Protein AF-A0A176RV77-F1 (afdb_monomer_lite)

pLDDT: mean 82.82, std 16.78, range [34.0, 98.06]

Organism: NCBI:txid1003181

Foldseek 3Di:
DVVVVVVVVVVVVVVVVVVVVVVVVVVVVVVVVVVVVVVVVVVVVVVVVVVVVVVVVVVVVVVVVVCVVVVVVVVVVVVVVVVVVVVVVVVVVVVVVVVVVVVVVVVVVVVVVVVVVVVVVVVVVVVVVVVVVCVVVCPVVVVVVVVVVCVVCVVVVVVVVCVVVVVPPDPPPDPPDDDDDDDDDDDDDDDDDDPVVVVVVVVVVCVVCVVVVCVVCVVVVHHPVCPPVSVVVVVPDDDDDD

Structure (mmCIF, N/CA/C/O backbone):
data_AF-A0A176RV77-F1
#
_entry.id   AF-A0A176RV77-F1
#
loop_
_atom_site.group_PDB
_atom_site.id
_atom_site.type_symbol
_atom_site.label_atom_id
_atom_site.label_alt_id
_atom_site.label_comp_id
_atom_site.label_asym_id
_atom_site.label_entity_id
_atom_site.label_seq_id
_atom_site.pdbx_PDB_ins_code
_atom_site.Cartn_x
_atom_site.Cartn_y
_atom_site.Cartn_z
_atom_site.occupancy
_atom_site.B_iso_or_equiv
_atom_site.auth_seq_id
_atom_site.auth_comp_id
_atom_site.auth_asym_id
_atom_site.auth_atom_id
_atom_site.pdbx_PDB_model_num
ATOM 1 N N . MET A 1 1 ? -66.704 0.650 110.667 1.00 59.19 1 MET A N 1
ATOM 2 C CA . MET A 1 1 ? -65.367 0.067 110.405 1.00 59.19 1 MET A CA 1
ATOM 3 C C . MET A 1 1 ? -65.372 -0.894 109.208 1.00 59.19 1 MET A C 1
ATOM 5 O O . MET A 1 1 ? -64.458 -0.803 108.408 1.00 59.19 1 MET A O 1
ATOM 9 N N . ALA A 1 2 ? -66.426 -1.695 108.980 1.00 71.56 2 ALA A N 1
ATOM 10 C CA . ALA A 1 2 ? -66.515 -2.617 107.829 1.00 71.56 2 ALA A CA 1
ATOM 11 C C . ALA A 1 2 ? -66.564 -1.964 106.420 1.00 71.56 2 ALA A C 1
ATOM 13 O O . ALA A 1 2 ? -66.106 -2.555 105.447 1.00 71.56 2 ALA A O 1
ATOM 14 N N . GLU A 1 3 ? -67.101 -0.746 106.275 1.00 73.06 3 GLU A N 1
ATOM 15 C CA . GLU A 1 3 ? -67.162 -0.053 104.970 1.00 73.06 3 GLU A CA 1
ATOM 16 C C . GLU A 1 3 ? -65.805 0.517 104.524 1.00 73.06 3 GLU A C 1
ATOM 18 O O . GLU A 1 3 ? -65.505 0.556 103.333 1.00 73.06 3 GLU A O 1
ATOM 23 N N . GLN A 1 4 ? -64.953 0.894 105.481 1.00 72.19 4 GLN A N 1
ATOM 24 C CA . GLN A 1 4 ? -63.619 1.439 105.223 1.00 72.19 4 GLN A CA 1
ATOM 25 C C . GLN A 1 4 ? -62.658 0.346 104.730 1.00 72.19 4 GLN A C 1
ATOM 27 O O . GLN A 1 4 ? -61.907 0.571 103.786 1.00 72.19 4 GLN A O 1
ATOM 32 N N . GLU A 1 5 ? -62.747 -0.867 105.286 1.00 77.00 5 GLU A N 1
ATOM 33 C CA . GLU A 1 5 ? -61.991 -2.035 104.807 1.00 77.00 5 GLU A CA 1
ATOM 34 C C . GLU A 1 5 ? -62.402 -2.454 103.389 1.00 77.00 5 GLU A C 1
ATOM 36 O O . GLU A 1 5 ? -61.543 -2.770 102.566 1.00 77.00 5 GLU A O 1
ATOM 41 N N . ARG A 1 6 ? -63.700 -2.388 103.053 1.00 78.44 6 ARG A N 1
ATOM 42 C CA . ARG A 1 6 ? -64.186 -2.637 101.683 1.00 78.44 6 ARG A CA 1
ATOM 43 C C . ARG A 1 6 ? -63.661 -1.603 100.688 1.00 78.44 6 ARG A C 1
ATOM 45 O O . ARG A 1 6 ? -63.248 -1.981 99.595 1.00 78.44 6 ARG A O 1
ATOM 52 N N . ALA A 1 7 ? -63.647 -0.324 101.061 1.00 80.12 7 ALA A N 1
ATOM 53 C CA . ALA A 1 7 ? -63.099 0.739 100.220 1.00 80.12 7 ALA A CA 1
ATOM 54 C C . ALA A 1 7 ? -61.585 0.571 99.989 1.00 80.12 7 ALA A C 1
ATOM 56 O O . ALA A 1 7 ? -61.122 0.721 98.860 1.00 80.12 7 ALA A O 1
ATOM 57 N N . ILE A 1 8 ? -60.827 0.184 101.023 1.00 80.31 8 ILE A N 1
ATOM 58 C CA . ILE A 1 8 ? -59.387 -0.108 100.916 1.00 80.31 8 ILE A CA 1
ATOM 59 C C . ILE A 1 8 ? -59.141 -1.335 100.024 1.00 80.31 8 ILE A C 1
ATOM 61 O O . ILE A 1 8 ? -58.266 -1.298 99.162 1.00 80.31 8 ILE A O 1
ATOM 65 N N . ALA A 1 9 ? -59.938 -2.399 100.161 1.00 83.19 9 ALA A N 1
ATOM 66 C CA . ALA A 1 9 ? -59.822 -3.588 99.317 1.00 83.19 9 ALA A CA 1
ATOM 67 C C . ALA A 1 9 ? -60.124 -3.296 97.834 1.00 83.19 9 ALA A C 1
ATOM 69 O O . ALA A 1 9 ? -59.430 -3.802 96.955 1.00 83.19 9 ALA A O 1
ATOM 70 N N . ILE A 1 10 ? -61.123 -2.453 97.545 1.00 83.94 10 ILE A N 1
ATOM 71 C CA . ILE A 1 10 ? -61.446 -2.022 96.174 1.00 83.94 10 ILE A CA 1
ATOM 72 C C . ILE A 1 10 ? -60.333 -1.134 95.606 1.00 83.94 10 ILE A C 1
ATOM 74 O O . ILE A 1 10 ? -59.929 -1.335 94.463 1.00 83.94 10 ILE A O 1
ATOM 78 N N . ALA A 1 11 ? -59.797 -0.197 96.392 1.00 83.00 11 ALA A N 1
ATOM 79 C CA . ALA A 1 11 ? -58.680 0.649 95.972 1.00 83.00 11 ALA A CA 1
ATOM 80 C C . ALA A 1 11 ? -57.415 -0.175 95.677 1.00 83.00 11 ALA A C 1
ATOM 82 O O . ALA A 1 11 ? -56.769 0.050 94.658 1.00 83.00 11 ALA A O 1
ATOM 83 N N . ASN A 1 12 ? -57.106 -1.176 96.508 1.00 88.06 12 ASN A N 1
ATOM 84 C CA . ASN A 1 12 ? -55.985 -2.090 96.278 1.00 88.06 12 ASN A CA 1
ATOM 85 C C . ASN A 1 12 ? -56.189 -2.932 95.011 1.00 88.06 12 ASN A C 1
ATOM 87 O O . ASN A 1 12 ? -55.277 -3.032 94.197 1.00 88.06 12 ASN A O 1
ATOM 91 N N . LYS A 1 13 ? -57.398 -3.459 94.786 1.00 89.62 13 LYS A N 1
ATOM 92 C CA . LYS A 1 13 ? -57.715 -4.235 93.578 1.00 89.62 13 LYS A CA 1
ATOM 93 C C . LYS A 1 13 ? -57.697 -3.381 92.303 1.00 89.62 13 LYS A C 1
ATOM 95 O O . LYS A 1 13 ? -57.243 -3.836 91.261 1.00 89.62 13 LYS A O 1
ATOM 100 N N . SER A 1 14 ? -58.133 -2.123 92.391 1.00 90.75 14 SER A N 1
ATOM 101 C CA . SER A 1 14 ? -58.026 -1.140 91.303 1.00 90.75 14 SER A CA 1
ATOM 102 C C . SER A 1 14 ? -56.576 -0.726 91.031 1.00 90.75 14 SER A C 1
ATOM 104 O O . SER A 1 14 ? -56.240 -0.397 89.890 1.00 90.75 14 SER A O 1
ATOM 106 N N . LYS A 1 15 ? -55.725 -0.717 92.063 1.00 90.00 15 LYS A N 1
ATOM 107 C CA . LYS A 1 15 ? -54.290 -0.462 91.937 1.00 90.00 15 LYS A CA 1
ATOM 108 C C . LYS A 1 15 ? -53.592 -1.628 91.236 1.00 90.00 15 LYS A C 1
ATOM 110 O O . LYS A 1 15 ? -52.909 -1.375 90.254 1.00 90.00 15 LYS A O 1
ATOM 115 N N . GLU A 1 16 ? -53.860 -2.871 91.640 1.00 90.69 16 GLU A N 1
ATOM 116 C CA . GLU A 1 16 ? -53.376 -4.073 90.939 1.00 90.69 16 GLU A CA 1
ATOM 117 C C . GLU A 1 16 ? -53.843 -4.114 89.477 1.00 90.69 16 GLU A C 1
ATOM 119 O O . GLU A 1 16 ? -53.054 -4.412 88.587 1.00 90.69 16 GLU A O 1
ATOM 124 N N . GLU A 1 17 ? -55.104 -3.767 89.193 1.00 90.62 17 GLU A N 1
ATOM 125 C CA . GLU A 1 17 ? -55.607 -3.722 87.813 1.00 90.62 17 GLU A CA 1
ATOM 126 C C . GLU A 1 17 ? -54.894 -2.647 86.974 1.00 90.62 17 GLU A C 1
ATOM 128 O O . GLU A 1 17 ? -54.623 -2.856 85.792 1.00 90.62 17 GLU A O 1
ATOM 133 N N . SER A 1 18 ? -54.570 -1.499 87.573 1.00 89.75 18 SER A N 1
ATOM 134 C CA . SER A 1 18 ? -53.843 -0.422 86.888 1.00 89.75 18 SER A CA 1
ATOM 135 C C . SER A 1 18 ? -52.366 -0.762 86.693 1.00 89.75 18 SER A C 1
ATOM 137 O O . SER A 1 18 ? -51.819 -0.458 85.637 1.00 89.75 18 SER A O 1
ATOM 139 N N . GLU A 1 19 ? -51.736 -1.420 87.671 1.00 91.69 19 GLU A N 1
ATOM 140 C CA . GLU A 1 19 ? -50.362 -1.927 87.580 1.00 91.69 19 GLU A CA 1
ATOM 141 C C . GLU A 1 19 ? -50.254 -3.013 86.497 1.00 91.69 19 GLU A C 1
ATOM 143 O O . GLU A 1 19 ? -49.400 -2.908 85.620 1.00 91.69 19 GLU A O 1
ATOM 148 N N . ALA A 1 20 ? -51.188 -3.970 86.455 1.00 91.50 20 ALA A N 1
ATOM 149 C CA . ALA A 1 20 ? -51.244 -4.993 85.409 1.00 91.50 20 ALA A CA 1
ATOM 150 C C . ALA A 1 20 ? -51.512 -4.401 84.011 1.00 91.50 20 ALA A C 1
ATOM 152 O O . ALA A 1 20 ? -50.934 -4.853 83.021 1.00 91.50 20 ALA A O 1
ATOM 153 N N . LYS A 1 21 ? -52.368 -3.371 83.905 1.00 91.69 21 LYS A N 1
ATOM 154 C CA . LYS A 1 21 ? -52.581 -2.643 82.640 1.00 91.69 21 LYS A CA 1
ATOM 155 C C . LYS A 1 21 ? -51.331 -1.882 82.206 1.00 91.69 21 LYS A C 1
ATOM 157 O O . LYS A 1 21 ? -50.966 -1.974 81.039 1.00 91.69 21 LYS A O 1
ATOM 162 N N . ALA A 1 22 ? -50.654 -1.196 83.127 1.00 92.38 22 ALA A N 1
ATOM 163 C CA . ALA A 1 22 ? -49.412 -0.486 82.838 1.00 92.38 22 ALA A CA 1
ATOM 164 C C . ALA A 1 22 ? -48.304 -1.443 82.371 1.00 92.38 22 ALA A C 1
ATOM 166 O O . ALA A 1 22 ? -47.608 -1.143 81.404 1.00 92.38 22 ALA A O 1
ATOM 167 N N . GLU A 1 23 ? -48.180 -2.617 82.995 1.00 92.88 23 GLU A N 1
ATOM 168 C CA . GLU A 1 23 ? -47.227 -3.652 82.581 1.00 92.88 23 GLU A CA 1
ATOM 169 C C . GLU A 1 23 ? -47.578 -4.231 81.197 1.00 92.88 23 GLU A C 1
ATOM 171 O O . GLU A 1 23 ? -46.706 -4.362 80.338 1.00 92.88 23 GLU A O 1
ATOM 176 N N . ALA A 1 24 ? -48.862 -4.479 80.917 1.00 92.62 24 ALA A N 1
ATOM 177 C CA . ALA A 1 24 ? -49.319 -4.926 79.599 1.00 92.62 24 ALA A CA 1
ATOM 178 C C . ALA A 1 24 ? -49.149 -3.863 78.493 1.00 92.62 24 ALA A C 1
ATOM 180 O O . ALA A 1 24 ? -48.954 -4.215 77.326 1.00 92.62 24 ALA A O 1
ATOM 181 N N . ASP A 1 25 ? -49.254 -2.575 78.827 1.00 93.12 25 ASP A N 1
ATOM 182 C CA . ASP A 1 25 ? -49.006 -1.464 77.903 1.00 93.12 25 ASP A CA 1
ATOM 183 C C . ASP A 1 25 ? -47.503 -1.266 77.657 1.00 93.12 25 ASP A C 1
ATOM 185 O O . ASP A 1 25 ? -47.108 -1.042 76.513 1.00 93.12 25 ASP A O 1
ATOM 189 N N . LEU A 1 26 ? -46.655 -1.434 78.681 1.00 94.19 26 LEU A N 1
ATOM 190 C CA . LEU A 1 26 ? -45.195 -1.445 78.535 1.00 94.19 26 LEU A CA 1
ATOM 191 C C . LEU A 1 26 ? -44.732 -2.601 77.642 1.00 94.19 26 LEU A C 1
ATOM 193 O O . LEU A 1 26 ? -43.981 -2.370 76.696 1.00 94.19 26 LEU A O 1
ATOM 197 N N . ALA A 1 27 ? -45.246 -3.813 77.866 1.00 93.44 27 ALA A N 1
ATOM 198 C CA . ALA A 1 27 ? -44.938 -4.970 77.026 1.00 93.44 27 ALA A CA 1
ATOM 199 C C . ALA A 1 27 ? -45.390 -4.765 75.568 1.00 93.44 27 ALA A C 1
ATOM 201 O O . ALA A 1 27 ? -44.673 -5.124 74.633 1.00 93.44 27 ALA A O 1
ATOM 202 N N . ARG A 1 28 ? -46.556 -4.137 75.346 1.00 92.62 28 ARG A N 1
ATOM 203 C CA . ARG A 1 28 ? -47.016 -3.769 73.995 1.00 92.62 28 ARG A CA 1
ATOM 204 C C . ARG A 1 28 ? -46.149 -2.682 73.361 1.00 92.62 28 ARG A C 1
ATOM 206 O O . ARG A 1 28 ? -45.834 -2.788 72.180 1.00 92.62 28 ARG A O 1
ATOM 213 N N . ALA A 1 29 ? -45.731 -1.670 74.119 1.00 94.56 29 ALA A N 1
ATOM 214 C CA . ALA A 1 29 ? -44.840 -0.622 73.628 1.00 94.56 29 ALA A CA 1
ATOM 215 C C . ALA A 1 29 ? -43.460 -1.179 73.236 1.00 94.56 29 ALA A C 1
ATOM 217 O O . ALA A 1 29 ? -42.919 -0.804 72.194 1.00 94.56 29 ALA A O 1
ATOM 218 N N . GLU A 1 30 ? -42.907 -2.104 74.025 1.00 94.69 30 GLU A N 1
ATOM 219 C CA . GLU A 1 30 ? -41.660 -2.800 73.690 1.00 94.69 30 GLU A CA 1
ATOM 220 C C . GLU A 1 30 ? -41.810 -3.700 72.460 1.00 94.69 30 GLU A C 1
ATOM 222 O O . GLU A 1 30 ? -40.929 -3.690 71.600 1.00 94.69 30 GLU A O 1
ATOM 227 N N . ALA A 1 31 ? -42.933 -4.414 72.325 1.00 94.06 31 ALA A N 1
ATOM 228 C CA . ALA A 1 31 ? -43.214 -5.235 71.148 1.00 94.06 31 ALA A CA 1
ATOM 229 C C . ALA A 1 31 ? -43.290 -4.393 69.862 1.00 94.06 31 ALA A C 1
ATOM 231 O O . ALA A 1 31 ? -42.636 -4.730 68.876 1.00 94.06 31 ALA A O 1
ATOM 232 N N . VAL A 1 32 ? -44.004 -3.261 69.891 1.00 95.00 32 VAL A N 1
ATOM 233 C CA . VAL A 1 32 ? -44.085 -2.332 68.749 1.00 95.00 32 VAL A CA 1
ATOM 234 C C . VAL A 1 32 ? -42.711 -1.739 68.434 1.00 95.00 32 VAL A C 1
ATOM 236 O O . VAL A 1 32 ? -42.309 -1.692 67.275 1.00 95.00 32 VAL A O 1
ATOM 239 N N . LYS A 1 33 ? -41.935 -1.346 69.452 1.00 95.25 33 LYS A N 1
ATOM 240 C CA . LYS A 1 33 ? -40.565 -0.851 69.251 1.00 95.25 33 LYS A CA 1
ATOM 241 C C . LYS A 1 33 ? -39.677 -1.909 68.591 1.00 95.25 33 LYS A C 1
ATOM 243 O O . LYS A 1 33 ? -38.905 -1.577 67.694 1.00 95.25 33 LYS A O 1
ATOM 248 N N . ALA A 1 34 ? -39.779 -3.169 69.010 1.00 94.75 34 ALA A N 1
ATOM 249 C CA . ALA A 1 34 ? -39.041 -4.267 68.399 1.00 94.75 34 ALA A CA 1
ATOM 250 C C . ALA A 1 34 ? -39.470 -4.496 66.937 1.00 94.75 34 ALA A C 1
ATOM 252 O O . ALA A 1 34 ? -38.603 -4.606 66.070 1.00 94.75 34 ALA A O 1
ATOM 253 N N . GLU A 1 35 ? -40.770 -4.485 66.629 1.00 94.12 35 GLU A N 1
ATOM 254 C CA . GLU A 1 35 ? -41.264 -4.590 65.246 1.00 94.12 35 GLU A CA 1
ATOM 255 C C . GLU A 1 35 ? -40.762 -3.453 64.352 1.00 94.12 35 GLU A C 1
ATOM 257 O O . GLU A 1 35 ? -40.243 -3.721 63.267 1.00 94.12 35 GLU A O 1
ATOM 262 N N . GLU A 1 36 ? -40.826 -2.205 64.817 1.00 95.19 36 GLU A N 1
ATOM 263 C CA . GLU A 1 36 ? -40.320 -1.050 64.066 1.00 95.19 36 GLU A CA 1
ATOM 264 C C . GLU A 1 36 ? -38.816 -1.161 63.803 1.00 95.19 36 GLU A C 1
ATOM 266 O O . GLU A 1 36 ? -38.350 -0.859 62.701 1.00 95.19 36 GLU A O 1
ATOM 271 N N . THR A 1 37 ? -38.034 -1.672 64.763 1.00 95.50 37 THR A N 1
ATOM 272 C CA . THR A 1 37 ? -36.606 -1.930 64.511 1.00 95.50 37 THR A CA 1
ATOM 273 C C . THR A 1 37 ? -36.403 -3.005 63.447 1.00 95.50 37 THR A C 1
ATOM 275 O O . THR A 1 37 ? -35.582 -2.811 62.554 1.00 95.50 37 THR A O 1
ATOM 278 N N . VAL A 1 38 ? -37.166 -4.104 63.472 1.00 95.88 38 VAL A N 1
ATOM 279 C CA . VAL A 1 38 ? -37.085 -5.162 62.451 1.00 95.88 38 VAL A CA 1
ATOM 280 C C . VAL A 1 38 ? -37.479 -4.627 61.074 1.00 95.88 38 VAL A C 1
ATOM 282 O O . VAL A 1 38 ? -36.814 -4.947 60.087 1.00 95.88 38 VAL A O 1
ATOM 285 N N . ASN A 1 39 ? -38.518 -3.794 60.997 1.00 95.25 39 ASN A N 1
ATOM 286 C CA . ASN A 1 39 ? -38.933 -3.146 59.755 1.00 95.25 39 ASN A CA 1
ATOM 287 C C . ASN A 1 39 ? -37.858 -2.184 59.247 1.00 95.25 39 ASN A C 1
ATOM 289 O O . ASN A 1 39 ? -37.468 -2.287 58.088 1.00 95.25 39 ASN A O 1
ATOM 293 N N . THR A 1 40 ? -37.280 -1.363 60.125 1.00 96.88 40 THR A N 1
ATOM 294 C CA . THR A 1 40 ? -36.168 -0.464 59.783 1.00 96.88 40 THR A CA 1
ATOM 295 C C . THR A 1 40 ? -34.972 -1.252 59.244 1.00 96.88 40 THR A C 1
ATOM 297 O O . THR A 1 40 ? -34.439 -0.925 58.188 1.00 96.88 40 THR A O 1
ATOM 300 N N . TYR A 1 41 ? -34.565 -2.339 59.910 1.00 97.25 41 TYR A N 1
ATOM 301 C CA . TYR A 1 41 ? -33.480 -3.195 59.417 1.00 97.25 41 TYR A CA 1
ATOM 302 C C . TYR A 1 41 ? -33.817 -3.835 58.067 1.00 97.25 41 TYR A C 1
ATOM 304 O O . TYR A 1 41 ? -32.937 -3.957 57.213 1.00 97.25 41 TYR A O 1
ATOM 312 N N . ARG A 1 42 ? -35.077 -4.230 57.849 1.00 96.56 42 ARG A N 1
ATOM 313 C CA . ARG A 1 42 ? -35.532 -4.790 56.572 1.00 96.56 42 ARG A CA 1
ATOM 314 C C . ARG A 1 42 ? -35.470 -3.752 55.451 1.00 96.56 42 ARG A C 1
ATOM 316 O O . ARG A 1 42 ? -34.966 -4.080 54.379 1.00 96.56 42 ARG A O 1
ATOM 323 N N . GLU A 1 43 ? -35.941 -2.533 55.689 1.00 96.81 43 GLU A N 1
ATOM 324 C CA . GLU A 1 43 ? -35.914 -1.439 54.711 1.00 96.81 43 GLU A CA 1
ATOM 325 C C . GLU A 1 43 ? -34.485 -0.997 54.393 1.00 96.81 43 GLU A C 1
ATOM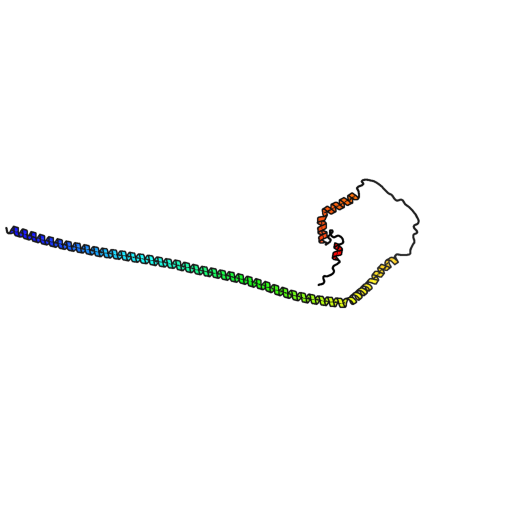 327 O O . GLU A 1 43 ? -34.131 -0.886 53.220 1.00 96.81 43 GLU A O 1
ATOM 332 N N . VAL A 1 44 ? -33.630 -0.845 55.410 1.00 97.44 44 VAL A N 1
ATOM 333 C CA . VAL A 1 44 ? -32.205 -0.531 55.219 1.00 97.44 44 VAL A CA 1
ATOM 334 C C . VAL A 1 44 ? -31.521 -1.627 54.399 1.00 97.44 44 VAL A C 1
ATOM 336 O O . VAL A 1 44 ? -30.856 -1.326 53.413 1.00 97.44 44 VAL A O 1
ATOM 339 N N . ALA A 1 45 ? -31.750 -2.906 54.718 1.00 96.44 45 ALA A N 1
ATOM 340 C CA . ALA A 1 45 ? -31.172 -4.015 53.959 1.00 96.44 45 ALA A CA 1
ATOM 341 C C . ALA A 1 45 ? -31.687 -4.085 52.508 1.00 96.44 45 ALA A C 1
ATOM 343 O O . ALA A 1 45 ? -30.943 -4.479 51.605 1.00 96.44 45 ALA A O 1
ATOM 344 N N . GLN A 1 46 ? -32.950 -3.720 52.263 1.00 96.88 46 GLN A N 1
ATOM 345 C CA . GLN A 1 46 ? -33.498 -3.617 50.909 1.00 96.88 46 GLN A CA 1
ATOM 346 C C . GLN A 1 46 ? -32.877 -2.450 50.137 1.00 96.88 46 GLN A C 1
ATOM 348 O O . GLN A 1 46 ? -32.475 -2.646 48.991 1.00 96.88 46 GLN A O 1
ATOM 353 N N . ALA A 1 47 ? -32.742 -1.278 50.758 1.00 97.19 47 ALA A N 1
ATOM 354 C CA . ALA A 1 47 ? -32.110 -0.109 50.154 1.00 97.19 47 ALA A CA 1
ATOM 355 C C . ALA A 1 47 ? -30.631 -0.368 49.828 1.00 97.19 47 ALA A C 1
ATOM 357 O O . ALA A 1 47 ? -30.187 -0.080 48.716 1.00 97.19 47 ALA A O 1
ATOM 358 N N . ASP A 1 48 ? -29.885 -0.986 50.746 1.00 96.88 48 ASP A N 1
ATOM 359 C CA . ASP A 1 48 ? -28.484 -1.354 50.529 1.00 96.88 48 ASP A CA 1
ATOM 360 C C . ASP A 1 48 ? -28.338 -2.373 49.399 1.00 96.88 48 ASP A C 1
ATOM 362 O O . ASP A 1 48 ? -27.472 -2.223 48.534 1.00 96.88 48 ASP A O 1
ATOM 366 N N . ARG A 1 49 ? -29.216 -3.384 49.350 1.00 97.62 49 ARG A N 1
ATOM 367 C CA . ARG A 1 49 ? -29.237 -4.342 48.240 1.00 97.62 49 ARG A CA 1
ATOM 368 C C . ARG A 1 49 ? -29.549 -3.641 46.921 1.00 97.62 49 ARG A C 1
ATOM 370 O O . ARG A 1 49 ? -28.868 -3.903 45.936 1.00 97.62 49 ARG A O 1
ATOM 377 N N . GLN A 1 50 ? -30.550 -2.764 46.890 1.00 97.38 50 GLN A N 1
ATOM 378 C CA . GLN A 1 50 ? -30.927 -2.047 45.675 1.00 97.38 50 GLN A CA 1
ATOM 379 C C . GLN A 1 50 ? -29.779 -1.164 45.178 1.00 97.38 50 GLN A C 1
ATOM 381 O O . GLN A 1 50 ? -29.442 -1.212 43.998 1.00 97.38 50 GLN A O 1
ATOM 386 N N . LYS A 1 51 ? -29.111 -0.444 46.085 1.00 98.06 51 LYS A N 1
ATOM 387 C CA . LYS A 1 51 ? -27.916 0.349 45.782 1.00 98.06 51 LYS A CA 1
ATOM 388 C C . LYS A 1 51 ? -26.783 -0.511 45.222 1.00 98.06 51 LYS A C 1
ATOM 390 O O . LYS A 1 51 ? -26.115 -0.105 44.276 1.00 98.06 51 LYS A O 1
ATOM 395 N N . GLN A 1 52 ? -26.546 -1.691 45.796 1.00 97.44 52 GLN A N 1
ATOM 396 C CA . GLN A 1 52 ? -25.542 -2.623 45.279 1.00 97.44 52 GLN A CA 1
ATOM 397 C C . GLN A 1 52 ? -25.909 -3.129 43.883 1.00 97.44 52 GLN A C 1
ATOM 399 O O . GLN A 1 52 ? -25.041 -3.168 43.016 1.00 97.44 52 GLN A O 1
ATOM 404 N N . ILE A 1 53 ? -27.176 -3.484 43.651 1.00 97.31 53 ILE A N 1
ATOM 405 C CA . ILE A 1 53 ? -27.660 -3.925 42.337 1.00 97.31 53 ILE A CA 1
ATOM 406 C C . ILE A 1 53 ? -27.468 -2.813 41.302 1.00 97.31 53 ILE A C 1
ATOM 408 O O . ILE A 1 53 ? -26.879 -3.067 40.257 1.00 97.31 53 ILE A O 1
ATOM 412 N N . GLU A 1 54 ? -27.881 -1.584 41.609 1.00 97.56 54 GLU A N 1
ATOM 413 C CA . GLU A 1 54 ? -27.736 -0.433 40.712 1.00 97.56 54 GLU A CA 1
ATOM 414 C C . GLU A 1 54 ? -26.263 -0.137 40.397 1.00 97.56 54 GLU A C 1
ATOM 416 O O . GLU A 1 54 ? -25.902 0.074 39.241 1.00 97.56 54 GLU A O 1
ATOM 421 N N . LEU A 1 55 ? -25.380 -0.201 41.400 1.00 97.88 55 LEU A N 1
ATOM 422 C CA . LEU A 1 55 ? -23.943 -0.021 41.197 1.00 97.88 55 LEU A CA 1
ATOM 423 C C . LEU A 1 55 ? -23.353 -1.123 40.307 1.00 97.88 55 LEU A C 1
ATOM 425 O O . LEU A 1 55 ? -22.537 -0.832 39.432 1.00 97.88 55 LEU A O 1
ATOM 429 N N . ILE A 1 56 ? -23.772 -2.376 40.499 1.00 97.56 56 ILE A N 1
ATOM 430 C CA . ILE A 1 56 ? -23.344 -3.505 39.663 1.00 97.56 56 ILE A CA 1
ATOM 431 C C . ILE A 1 56 ? -23.853 -3.334 38.227 1.00 97.56 56 ILE A C 1
ATOM 433 O O . ILE A 1 56 ? -23.098 -3.578 37.287 1.00 97.56 56 ILE A O 1
ATOM 437 N N . GLU A 1 57 ? -25.100 -2.907 38.032 1.00 97.44 57 GLU A N 1
ATOM 438 C CA . GLU A 1 57 ? -25.662 -2.655 36.702 1.00 97.44 57 GLU A CA 1
ATOM 439 C C . GLU A 1 57 ? -24.952 -1.504 35.990 1.00 97.44 57 GLU A C 1
ATOM 441 O O . GLU A 1 57 ? -24.568 -1.661 34.829 1.00 97.44 57 GLU A O 1
ATOM 446 N N . ALA A 1 58 ? -24.696 -0.397 36.689 1.00 97.62 58 ALA A N 1
ATOM 447 C CA . ALA A 1 58 ? -23.933 0.728 36.159 1.00 97.62 58 ALA A CA 1
ATOM 448 C C . ALA A 1 58 ? -22.511 0.304 35.757 1.00 97.62 58 ALA A C 1
ATOM 450 O O . ALA A 1 58 ? -22.062 0.621 34.654 1.00 97.62 58 ALA A O 1
ATOM 451 N N . HIS A 1 59 ? -21.825 -0.476 36.600 1.00 97.19 59 HIS A N 1
ATOM 452 C CA . HIS A 1 59 ? -20.506 -1.022 36.272 1.00 97.19 59 HIS A CA 1
ATOM 453 C C . HIS A 1 59 ? -20.548 -1.960 35.068 1.00 97.19 59 HIS A C 1
ATOM 455 O O . HIS A 1 59 ? -19.729 -1.830 34.162 1.00 97.19 59 HIS A O 1
ATOM 461 N N . LYS A 1 60 ? -21.518 -2.875 35.025 1.00 97.75 60 LYS A N 1
ATOM 462 C CA . LYS A 1 60 ? -21.692 -3.820 33.917 1.00 97.75 60 LYS A CA 1
ATOM 463 C C . LYS A 1 60 ? -21.972 -3.102 32.600 1.00 97.75 60 LYS A C 1
ATOM 465 O O . LYS A 1 60 ? -21.490 -3.536 31.555 1.00 97.75 60 LYS A O 1
ATOM 470 N N . GLN A 1 61 ? -22.760 -2.030 32.635 1.00 97.06 61 GLN A N 1
ATOM 471 C CA . GLN A 1 61 ? -23.041 -1.226 31.454 1.00 97.06 61 GLN A CA 1
ATOM 472 C C . GLN A 1 61 ? -21.794 -0.459 31.002 1.00 97.06 61 GLN A C 1
ATOM 474 O O . GLN A 1 61 ? -21.417 -0.563 29.839 1.00 97.06 61 GLN A O 1
ATOM 479 N N . ALA A 1 62 ? -21.094 0.205 31.925 1.00 97.00 62 ALA A N 1
ATOM 480 C CA . ALA A 1 62 ? -19.848 0.905 31.621 1.00 97.00 62 ALA A CA 1
ATOM 481 C C . ALA A 1 62 ? -18.772 -0.034 31.051 1.00 97.00 62 ALA A C 1
ATOM 483 O O . ALA A 1 62 ? -18.069 0.331 30.113 1.00 97.00 62 ALA A O 1
ATOM 484 N N . GLU A 1 63 ? -18.660 -1.256 31.577 1.00 96.62 63 GLU A N 1
ATOM 485 C CA . GLU A 1 63 ? -17.724 -2.264 31.076 1.00 96.62 63 GLU A CA 1
ATOM 486 C C . GLU A 1 63 ? -18.095 -2.726 29.663 1.00 96.62 63 GLU A C 1
ATOM 488 O O . GLU A 1 63 ? -17.226 -2.810 28.798 1.00 96.62 63 GLU A O 1
ATOM 493 N N . ARG A 1 64 ? -19.384 -2.959 29.385 1.00 96.75 64 ARG A N 1
ATOM 494 C CA . ARG A 1 64 ? -19.857 -3.281 28.028 1.00 96.75 64 ARG A CA 1
ATOM 495 C C . ARG A 1 64 ? -19.562 -2.165 27.038 1.00 96.75 64 ARG A C 1
ATOM 497 O O . ARG A 1 64 ? -19.084 -2.452 25.944 1.00 96.75 64 ARG A O 1
ATOM 504 N N . ASP A 1 65 ? -19.820 -0.922 27.423 1.00 97.12 65 ASP A N 1
ATOM 505 C CA . ASP A 1 65 ? -19.581 0.236 26.565 1.00 97.12 65 ASP A CA 1
ATOM 506 C C . ASP A 1 65 ? -18.076 0.427 26.326 1.00 97.12 65 ASP A C 1
ATOM 508 O O . ASP A 1 65 ? -17.646 0.628 25.190 1.00 97.12 65 ASP A O 1
ATOM 512 N N . ALA A 1 66 ? -17.250 0.259 27.365 1.00 97.00 66 ALA A N 1
ATOM 513 C CA . ALA A 1 66 ? -15.796 0.290 27.248 1.00 97.00 66 ALA A CA 1
ATOM 514 C C . ALA A 1 66 ? -15.268 -0.816 26.322 1.00 97.00 66 ALA A C 1
ATOM 516 O O . ALA A 1 66 ? -14.451 -0.532 25.448 1.00 97.00 66 ALA A O 1
ATOM 517 N N . ILE A 1 67 ? -15.757 -2.053 26.464 1.00 96.75 67 ILE A N 1
ATOM 518 C CA . ILE A 1 67 ? -15.413 -3.168 25.569 1.00 96.75 67 ILE A CA 1
ATOM 519 C C . ILE A 1 67 ? -15.863 -2.859 24.137 1.00 96.75 67 ILE A C 1
ATOM 521 O O . ILE A 1 67 ? -15.114 -3.098 23.193 1.00 96.75 67 ILE A O 1
ATOM 525 N N . GLY A 1 68 ? -17.057 -2.296 23.948 1.00 97.06 68 GLY A N 1
ATOM 526 C CA . GLY A 1 68 ? -17.546 -1.884 22.632 1.00 97.06 68 GLY A CA 1
ATOM 527 C C . GLY A 1 68 ? -16.621 -0.865 21.966 1.00 97.06 68 GLY A C 1
ATOM 528 O O . GLY A 1 68 ? -16.256 -1.025 20.804 1.00 97.06 68 GLY A O 1
ATOM 529 N N . ILE A 1 69 ? -16.171 0.143 22.715 1.00 97.06 69 ILE A N 1
ATOM 530 C CA . ILE A 1 69 ? -15.252 1.170 22.209 1.00 97.06 69 ILE A CA 1
ATOM 531 C C . ILE A 1 69 ? -13.873 0.577 21.900 1.00 97.06 69 ILE A C 1
ATOM 533 O O . ILE A 1 69 ? -13.320 0.863 20.839 1.00 97.06 69 ILE A O 1
ATOM 537 N N . THR A 1 70 ? -13.307 -0.250 22.785 1.00 96.94 70 THR A N 1
ATOM 538 C CA . THR A 1 70 ? -11.972 -0.833 22.567 1.00 96.94 70 THR A CA 1
ATOM 539 C C . THR A 1 70 ? -11.968 -1.822 21.410 1.00 96.94 70 THR A C 1
ATOM 541 O O . THR A 1 70 ? -11.074 -1.759 20.570 1.00 96.94 70 THR A O 1
ATOM 544 N N . THR A 1 71 ? -12.988 -2.676 21.306 1.00 98.00 71 THR A N 1
ATOM 545 C CA . THR A 1 71 ? -13.126 -3.624 20.190 1.00 98.00 71 THR A CA 1
ATOM 546 C C . THR A 1 71 ? -13.372 -2.908 18.867 1.00 98.00 71 THR A C 1
ATOM 548 O O . THR A 1 71 ? -12.751 -3.266 17.869 1.00 98.00 71 THR A O 1
ATOM 551 N N . ALA A 1 72 ? -14.199 -1.858 18.844 1.00 97.00 72 ALA A N 1
ATOM 552 C CA . ALA A 1 72 ? -14.389 -1.037 17.650 1.00 97.00 72 ALA A CA 1
ATOM 553 C C . ALA A 1 72 ? -13.098 -0.305 17.248 1.00 97.00 72 ALA A C 1
ATOM 555 O O . ALA A 1 72 ? -12.747 -0.276 16.070 1.00 97.00 72 ALA A O 1
ATOM 556 N N . ALA A 1 73 ? -12.360 0.255 18.211 1.00 97.44 73 ALA A N 1
ATOM 557 C CA . ALA A 1 73 ? -11.079 0.908 17.954 1.00 97.44 73 ALA A CA 1
ATOM 558 C C . ALA A 1 73 ? -10.029 -0.079 17.422 1.00 97.44 73 ALA A C 1
ATOM 560 O O . ALA A 1 73 ? -9.313 0.240 16.475 1.00 97.44 73 ALA A O 1
ATOM 561 N N . GLU A 1 74 ? -9.957 -1.285 17.986 1.00 96.56 74 GLU A N 1
ATOM 562 C CA . GLU A 1 74 ? -9.055 -2.338 17.520 1.00 96.56 74 GLU A CA 1
ATOM 563 C C . GLU A 1 74 ? -9.439 -2.843 16.124 1.00 96.56 74 GLU A C 1
ATOM 565 O O . GLU A 1 74 ? -8.565 -2.992 15.270 1.00 96.56 74 GLU A O 1
ATOM 570 N N . ALA A 1 75 ? -10.732 -3.042 15.856 1.00 97.69 75 ALA A N 1
ATOM 571 C CA . ALA A 1 75 ? -11.226 -3.413 14.533 1.00 97.69 75 ALA A CA 1
ATOM 572 C C . ALA A 1 75 ? -10.893 -2.339 13.486 1.00 97.69 75 ALA A C 1
ATOM 574 O O . ALA A 1 75 ? -10.364 -2.664 12.425 1.00 97.69 75 ALA A O 1
ATOM 575 N N . ASN A 1 76 ? -11.117 -1.060 13.806 1.00 96.56 76 ASN A N 1
ATOM 576 C CA . ASN A 1 76 ? -10.770 0.060 12.928 1.00 96.56 76 ASN A CA 1
ATOM 577 C C . ASN A 1 76 ? -9.258 0.168 12.700 1.00 96.56 76 ASN A C 1
ATOM 579 O O . ASN A 1 76 ? -8.825 0.444 11.581 1.00 96.56 76 ASN A O 1
ATOM 583 N N . LYS A 1 77 ? -8.450 -0.066 13.742 1.00 97.88 77 LYS A N 1
ATOM 584 C CA . LYS A 1 77 ? -6.990 -0.085 13.632 1.00 97.88 77 LYS A CA 1
ATOM 585 C C . LYS A 1 77 ? -6.529 -1.192 12.686 1.00 97.88 77 LYS A C 1
ATOM 587 O O . LYS A 1 77 ? -5.779 -0.893 11.765 1.00 97.88 77 LYS A O 1
ATOM 592 N N . ARG A 1 78 ? -7.012 -2.426 12.871 1.00 97.44 78 ARG A N 1
ATOM 593 C CA . ARG A 1 78 ? -6.676 -3.559 11.992 1.00 97.44 78 ARG A CA 1
ATOM 594 C C . ARG A 1 78 ? -7.105 -3.295 10.550 1.00 97.44 78 ARG A C 1
ATOM 596 O O . ARG A 1 78 ? -6.290 -3.434 9.653 1.00 97.44 78 ARG A O 1
ATOM 603 N N . ALA A 1 79 ? -8.330 -2.810 10.334 1.00 97.44 79 ALA A N 1
ATOM 604 C CA . ALA A 1 79 ? -8.803 -2.453 8.996 1.00 97.44 79 ALA A CA 1
ATOM 605 C C . ALA A 1 79 ? -7.918 -1.379 8.331 1.00 97.44 79 ALA A C 1
ATOM 607 O O . ALA A 1 79 ? -7.567 -1.500 7.163 1.00 97.44 79 ALA A O 1
ATOM 608 N N . SER A 1 80 ? -7.503 -0.357 9.086 1.00 97.44 80 SER A N 1
ATOM 609 C CA . SER A 1 80 ? -6.608 0.695 8.581 1.00 97.44 80 SER A CA 1
ATOM 610 C C . SER A 1 80 ? -5.196 0.174 8.284 1.00 97.44 80 SER A C 1
ATOM 612 O O . SER A 1 80 ? -4.563 0.621 7.329 1.00 97.44 80 SER A O 1
ATOM 614 N N . GLU A 1 81 ? -4.683 -0.751 9.100 1.00 97.25 81 GLU A N 1
ATOM 615 C CA . GLU A 1 81 ? -3.394 -1.419 8.880 1.00 97.25 81 GLU A CA 1
ATOM 616 C C . GLU A 1 81 ? -3.432 -2.280 7.612 1.00 97.25 81 GLU A C 1
ATOM 618 O O . GLU A 1 81 ? -2.549 -2.131 6.765 1.00 97.25 81 GLU A O 1
ATOM 623 N N . ASP A 1 82 ? -4.488 -3.076 7.429 1.00 97.88 82 ASP A N 1
ATOM 624 C CA . ASP A 1 82 ? -4.704 -3.900 6.236 1.00 97.88 82 ASP A CA 1
ATOM 625 C C . ASP A 1 82 ? -4.815 -3.033 4.969 1.00 97.88 82 ASP A C 1
ATOM 627 O O . ASP A 1 82 ? -4.202 -3.329 3.941 1.00 97.88 82 ASP A O 1
ATOM 631 N N . GLU A 1 83 ? -5.547 -1.915 5.028 1.00 96.50 83 GLU A N 1
ATOM 632 C CA . GLU A 1 83 ? -5.636 -0.959 3.917 1.00 96.50 83 GLU A CA 1
ATOM 633 C C . GLU A 1 83 ? -4.283 -0.306 3.602 1.00 96.50 83 GLU A C 1
ATOM 635 O O . GLU A 1 83 ? -3.906 -0.157 2.432 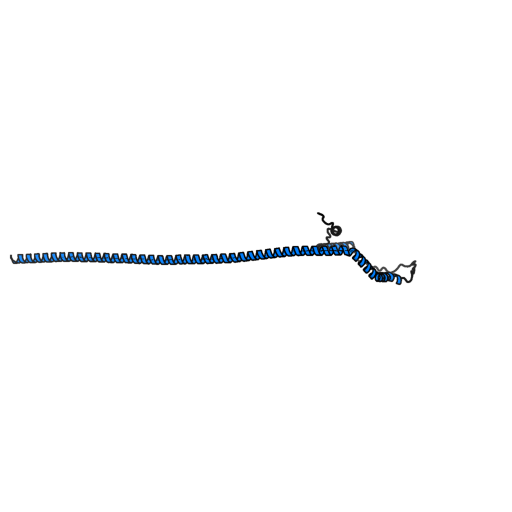1.00 96.50 83 GLU A O 1
ATOM 640 N N . ALA A 1 84 ? -3.525 0.078 4.632 1.00 96.94 84 ALA A N 1
ATOM 641 C CA . ALA A 1 84 ? -2.196 0.651 4.464 1.00 96.94 84 ALA A CA 1
ATOM 642 C C . ALA A 1 84 ? -1.221 -0.363 3.850 1.00 96.94 84 ALA A C 1
ATOM 644 O O . ALA A 1 84 ? -0.443 -0.005 2.960 1.00 96.94 84 ALA A O 1
ATOM 645 N N . GLU A 1 85 ? -1.272 -1.623 4.281 1.00 96.88 85 GLU A N 1
ATOM 646 C CA . GLU A 1 85 ? -0.465 -2.705 3.723 1.00 96.88 85 GLU A CA 1
ATOM 647 C C . GLU A 1 85 ? -0.857 -3.008 2.275 1.00 96.88 85 GLU A C 1
ATOM 649 O O . GLU A 1 85 ? 0.015 -3.046 1.405 1.00 96.88 85 GLU A O 1
ATOM 654 N N . ALA A 1 86 ? -2.153 -3.103 1.971 1.00 97.19 86 ALA A N 1
ATOM 655 C CA . ALA A 1 86 ? -2.643 -3.291 0.608 1.00 97.19 86 ALA A CA 1
ATOM 656 C C . ALA A 1 86 ? -2.175 -2.164 -0.329 1.00 97.19 86 ALA A C 1
ATOM 658 O O . ALA A 1 86 ? -1.770 -2.411 -1.471 1.00 97.19 86 ALA A O 1
ATOM 659 N N . ASN A 1 87 ? -2.179 -0.919 0.152 1.00 97.25 87 ASN A N 1
ATOM 660 C CA . ASN A 1 87 ? -1.681 0.225 -0.606 1.00 97.25 87 ASN A CA 1
ATOM 661 C C . ASN A 1 87 ? -0.160 0.183 -0.798 1.00 97.25 87 ASN A C 1
ATOM 663 O O . ASN A 1 87 ? 0.312 0.457 -1.904 1.00 97.25 87 ASN A O 1
ATOM 667 N N . ARG A 1 88 ? 0.609 -0.211 0.226 1.00 97.38 88 ARG A N 1
ATOM 668 C CA . ARG A 1 88 ? 2.063 -0.415 0.102 1.00 97.38 88 ARG A CA 1
ATOM 669 C C . ARG A 1 88 ? 2.389 -1.512 -0.900 1.00 97.38 88 ARG A C 1
ATOM 671 O O . ARG A 1 88 ? 3.228 -1.288 -1.767 1.00 97.38 88 ARG A O 1
ATOM 678 N N . LEU A 1 89 ? 1.700 -2.650 -0.831 1.00 97.62 89 LEU A N 1
ATOM 679 C CA . LEU A 1 89 ? 1.899 -3.764 -1.754 1.00 97.62 89 LEU A CA 1
ATOM 680 C C . LEU A 1 89 ? 1.565 -3.356 -3.192 1.00 97.62 89 LEU A C 1
ATOM 682 O O . LEU A 1 89 ? 2.324 -3.662 -4.108 1.00 97.62 89 LEU A O 1
ATOM 686 N N . ARG A 1 90 ? 0.472 -2.611 -3.400 1.00 96.94 90 ARG A N 1
ATOM 687 C CA . ARG A 1 90 ? 0.117 -2.081 -4.724 1.00 96.94 90 ARG A CA 1
ATOM 688 C C . ARG A 1 90 ? 1.182 -1.117 -5.249 1.00 96.94 90 ARG A C 1
ATOM 690 O O . ARG A 1 90 ? 1.581 -1.240 -6.404 1.00 96.94 90 ARG A O 1
ATOM 697 N N . ALA A 1 91 ? 1.657 -0.190 -4.419 1.00 96.75 91 ALA A N 1
ATOM 698 C CA . ALA A 1 91 ? 2.708 0.753 -4.798 1.00 96.75 91 ALA A CA 1
ATOM 699 C C . ALA A 1 91 ? 4.033 0.035 -5.106 1.00 96.75 91 ALA A C 1
ATOM 701 O O . ALA A 1 91 ? 4.698 0.358 -6.089 1.00 96.75 91 ALA A O 1
ATOM 702 N N . GLN A 1 92 ? 4.390 -0.975 -4.311 1.00 97.19 92 GLN A N 1
ATOM 703 C CA . GLN A 1 92 ? 5.568 -1.804 -4.542 1.00 97.19 92 GLN A CA 1
ATOM 704 C C . GLN A 1 92 ? 5.443 -2.605 -5.840 1.00 97.19 92 GLN A C 1
ATOM 706 O O . GLN A 1 92 ? 6.347 -2.555 -6.666 1.00 97.19 92 GLN A O 1
ATOM 711 N N . GLY A 1 93 ? 4.298 -3.249 -6.080 1.00 97.50 93 GLY A N 1
ATOM 712 C CA . GLY A 1 93 ? 4.027 -3.962 -7.328 1.00 97.50 93 GLY A CA 1
ATOM 713 C C . GLY A 1 93 ? 4.104 -3.052 -8.559 1.00 97.50 93 GLY A C 1
ATOM 714 O O . GLY A 1 93 ? 4.657 -3.449 -9.581 1.00 97.50 93 GLY A O 1
ATOM 715 N N . GLN A 1 94 ? 3.623 -1.808 -8.460 1.00 96.75 94 GLN A N 1
ATOM 716 C CA . GLN A 1 94 ? 3.775 -0.807 -9.523 1.00 96.75 94 GLN A CA 1
ATOM 717 C C . GLN A 1 94 ? 5.238 -0.396 -9.732 1.00 96.75 94 GLN A C 1
ATOM 719 O O . GLN A 1 94 ? 5.694 -0.317 -10.872 1.00 96.75 94 GLN A O 1
ATOM 724 N N . ALA A 1 95 ? 5.986 -0.155 -8.654 1.00 96.62 95 ALA A N 1
ATOM 725 C CA . ALA A 1 95 ? 7.400 0.195 -8.737 1.00 96.62 95 ALA A CA 1
ATOM 726 C C . ALA A 1 95 ? 8.226 -0.936 -9.365 1.00 96.62 95 ALA A C 1
ATOM 728 O O . ALA A 1 95 ? 9.081 -0.682 -10.215 1.00 96.62 95 ALA A O 1
ATOM 729 N N . ASP A 1 96 ? 7.948 -2.179 -8.983 1.00 96.69 96 ASP A N 1
ATOM 730 C CA . ASP A 1 96 ? 8.628 -3.350 -9.522 1.00 96.69 96 ASP A CA 1
ATOM 731 C C . ASP A 1 96 ? 8.242 -3.590 -10.987 1.00 96.69 96 ASP A C 1
ATOM 733 O O . ASP A 1 96 ? 9.123 -3.844 -11.805 1.00 96.69 96 ASP A O 1
ATOM 737 N N . ALA A 1 97 ? 6.976 -3.384 -11.368 1.00 96.81 97 ALA A N 1
ATOM 738 C CA . ALA A 1 97 ? 6.558 -3.424 -12.771 1.00 96.81 97 ALA A CA 1
ATOM 739 C C . ALA A 1 97 ? 7.310 -2.394 -13.635 1.00 96.81 97 ALA A C 1
ATOM 741 O O . ALA A 1 97 ? 7.786 -2.733 -14.718 1.00 96.81 97 ALA A O 1
ATOM 742 N N . ILE A 1 98 ? 7.475 -1.157 -13.148 1.00 96.81 98 ILE A N 1
ATOM 743 C CA . ILE A 1 98 ? 8.237 -0.112 -13.854 1.00 96.81 98 ILE A CA 1
ATOM 744 C C . ILE A 1 98 ? 9.716 -0.494 -13.965 1.00 96.81 98 ILE A C 1
ATOM 746 O O . ILE A 1 98 ? 10.308 -0.328 -15.030 1.00 96.81 98 ILE A O 1
ATOM 750 N N . LYS A 1 99 ? 10.323 -1.025 -12.895 1.00 97.31 99 LYS A N 1
ATOM 751 C CA . LYS A 1 99 ? 11.722 -1.481 -12.929 1.00 97.31 99 LYS A CA 1
ATOM 752 C C . LYS A 1 99 ? 11.920 -2.604 -13.939 1.00 97.31 99 LYS A C 1
ATOM 754 O O . LYS A 1 99 ? 12.855 -2.524 -14.727 1.00 97.31 99 LYS A O 1
ATOM 759 N N . ILE A 1 100 ? 11.043 -3.607 -13.936 1.00 97.75 100 ILE A N 1
ATOM 760 C CA . ILE A 1 100 ? 11.111 -4.737 -14.869 1.00 97.75 100 ILE A CA 1
ATOM 761 C C . ILE A 1 100 ? 10.955 -4.239 -16.307 1.00 97.75 100 ILE A C 1
ATOM 763 O O . ILE A 1 100 ? 11.736 -4.636 -17.169 1.00 97.75 100 ILE A O 1
ATOM 767 N N . ALA A 1 101 ? 10.002 -3.339 -16.569 1.00 97.06 101 ALA A N 1
ATOM 768 C CA . ALA A 1 101 ? 9.820 -2.749 -17.893 1.00 97.06 101 ALA A CA 1
ATOM 769 C C . ALA A 1 101 ? 11.069 -1.973 -18.345 1.00 97.06 101 ALA A C 1
ATOM 771 O O . ALA A 1 101 ? 11.598 -2.233 -19.421 1.00 97.06 101 ALA A O 1
ATOM 772 N N . ALA A 1 102 ? 11.608 -1.098 -17.490 1.00 97.06 102 ALA A N 1
ATOM 773 C CA . ALA A 1 102 ? 12.804 -0.317 -17.799 1.00 97.06 102 ALA A CA 1
ATOM 774 C C . ALA A 1 102 ? 14.049 -1.196 -18.016 1.00 97.06 102 ALA A C 1
ATOM 776 O O . ALA A 1 102 ? 14.845 -0.932 -18.918 1.00 97.06 102 ALA A O 1
ATOM 777 N N . GLN A 1 103 ? 14.219 -2.249 -17.212 1.00 97.12 103 GLN A N 1
ATOM 778 C CA . GLN A 1 103 ? 15.289 -3.234 -17.390 1.00 97.12 103 GLN A CA 1
ATOM 779 C C . GLN A 1 103 ? 15.126 -3.992 -18.710 1.00 97.12 103 GLN A C 1
ATOM 781 O O . GLN A 1 103 ? 16.088 -4.095 -19.467 1.00 97.12 103 GLN A O 1
ATOM 786 N N . SER A 1 104 ? 13.906 -4.431 -19.026 1.00 97.56 104 SER A N 1
ATOM 787 C CA . SER A 1 104 ? 13.595 -5.136 -20.275 1.00 97.56 104 SER A CA 1
ATOM 788 C C . SER A 1 104 ? 13.876 -4.264 -21.502 1.00 97.56 104 SER A C 1
ATOM 790 O O . SER A 1 104 ? 14.485 -4.729 -22.465 1.00 97.56 104 SER A O 1
ATOM 792 N N . ASP A 1 105 ? 13.498 -2.985 -21.467 1.00 95.94 105 ASP A N 1
ATOM 793 C CA . ASP A 1 105 ? 13.760 -2.037 -22.556 1.00 95.94 105 ASP A CA 1
ATOM 794 C C . ASP A 1 105 ? 15.259 -1.750 -22.723 1.00 95.94 105 ASP A C 1
ATOM 796 O O . ASP A 1 105 ? 15.770 -1.668 -23.849 1.00 95.94 105 ASP A O 1
ATOM 800 N N . ALA A 1 106 ? 15.987 -1.632 -21.609 1.00 97.44 106 ALA A N 1
ATOM 801 C CA . ALA A 1 106 ? 17.433 -1.451 -21.621 1.00 97.44 106 ALA A CA 1
ATOM 802 C C . ALA A 1 106 ? 18.147 -2.676 -22.214 1.00 97.44 106 ALA A C 1
ATOM 804 O O . ALA A 1 106 ? 19.018 -2.525 -23.074 1.00 97.44 106 ALA A O 1
ATOM 805 N N . GLU A 1 107 ? 17.761 -3.884 -21.803 1.00 96.50 107 GLU A N 1
ATOM 806 C CA . GLU A 1 107 ? 18.288 -5.139 -22.346 1.00 96.50 107 GLU A CA 1
ATOM 807 C C . GLU A 1 107 ? 17.956 -5.290 -23.833 1.00 96.50 107 GLU A C 1
ATOM 809 O O . GLU A 1 107 ? 18.851 -5.550 -24.639 1.00 96.50 107 GLU A O 1
ATOM 814 N N . ALA A 1 108 ? 16.712 -5.021 -24.235 1.00 97.19 108 ALA A N 1
ATOM 815 C CA . ALA A 1 108 ? 16.306 -5.055 -25.637 1.00 97.19 108 ALA A CA 1
ATOM 816 C C . ALA A 1 108 ? 17.117 -4.071 -26.495 1.00 97.19 108 ALA A C 1
ATOM 818 O O . ALA A 1 108 ? 17.488 -4.382 -27.629 1.00 97.19 108 ALA A O 1
ATOM 819 N N . THR A 1 109 ? 17.417 -2.884 -25.966 1.00 96.62 109 THR A N 1
ATOM 820 C CA . THR A 1 109 ? 18.235 -1.886 -26.666 1.00 96.62 109 THR A CA 1
ATOM 821 C C . THR A 1 109 ? 19.686 -2.338 -26.797 1.00 96.62 109 THR A C 1
ATOM 823 O O . THR A 1 109 ? 20.255 -2.198 -27.879 1.00 96.62 109 THR A O 1
ATOM 826 N N . LYS A 1 110 ? 20.268 -2.939 -25.750 1.00 97.88 110 LYS A N 1
ATOM 827 C CA . LYS A 1 110 ? 21.623 -3.514 -25.808 1.00 97.88 110 LYS A CA 1
ATOM 828 C C . LYS A 1 110 ? 21.723 -4.614 -26.857 1.00 97.88 110 LYS A C 1
ATOM 830 O O . LYS A 1 110 ? 22.569 -4.524 -27.739 1.00 97.88 110 LYS A O 1
ATOM 835 N N . VAL A 1 111 ? 20.799 -5.574 -26.841 1.00 97.75 111 VAL A N 1
ATOM 836 C CA . VAL A 1 111 ? 20.779 -6.675 -27.817 1.00 97.75 111 VAL A CA 1
ATOM 837 C C . VAL A 1 111 ? 20.628 -6.144 -29.246 1.00 97.75 111 VAL A C 1
ATOM 839 O O . VAL A 1 111 ? 21.301 -6.614 -30.161 1.00 97.75 111 VAL A O 1
ATOM 842 N N . ARG A 1 112 ? 19.786 -5.124 -29.467 1.00 96.56 112 ARG A N 1
ATOM 843 C CA . ARG A 1 112 ? 19.669 -4.474 -30.785 1.00 96.56 112 ARG A CA 1
ATOM 844 C C . ARG A 1 112 ? 20.951 -3.750 -31.196 1.00 96.56 112 ARG A C 1
ATOM 846 O O . ARG A 1 112 ? 21.311 -3.803 -32.370 1.00 96.56 112 ARG A O 1
ATOM 853 N N . ALA A 1 113 ? 21.618 -3.065 -30.270 1.00 97.50 113 ALA A N 1
ATOM 854 C CA . ALA A 1 113 ? 22.878 -2.381 -30.541 1.00 97.50 113 ALA A CA 1
ATOM 855 C C . ALA A 1 113 ? 23.979 -3.381 -30.923 1.00 97.50 113 ALA A C 1
ATOM 857 O O . ALA A 1 113 ? 24.618 -3.200 -31.957 1.00 97.50 113 ALA A O 1
ATOM 858 N N . GLU A 1 114 ? 24.117 -4.472 -30.168 1.00 97.06 114 GLU A N 1
ATOM 859 C CA . GLU A 1 114 ? 25.051 -5.568 -30.453 1.00 97.06 114 GLU A CA 1
ATOM 860 C C . GLU A 1 114 ? 24.757 -6.218 -31.813 1.00 97.06 114 GLU A C 1
ATOM 862 O O . GLU A 1 114 ? 25.656 -6.399 -32.636 1.00 97.06 114 GLU A O 1
ATOM 867 N N . ALA A 1 115 ? 23.484 -6.500 -32.108 1.00 97.00 115 ALA A N 1
ATOM 868 C CA . ALA A 1 115 ? 23.085 -7.048 -33.402 1.00 97.00 115 ALA A CA 1
ATOM 869 C C . ALA A 1 115 ? 23.440 -6.103 -34.564 1.00 97.00 115 ALA A C 1
ATOM 871 O O . ALA A 1 115 ? 23.925 -6.549 -35.606 1.00 97.00 115 ALA A O 1
ATOM 872 N N . ASN A 1 116 ? 23.224 -4.797 -34.398 1.00 96.62 116 ASN A N 1
ATOM 873 C CA . ASN A 1 116 ? 23.587 -3.804 -35.407 1.00 96.62 116 ASN A CA 1
ATOM 874 C C . ASN A 1 116 ? 25.104 -3.676 -35.568 1.00 96.62 116 ASN A C 1
ATOM 876 O O . ASN A 1 116 ? 25.576 -3.587 -36.696 1.00 96.62 116 ASN A O 1
ATOM 880 N N . GLU A 1 117 ? 25.869 -3.716 -34.478 1.00 96.81 117 GLU A N 1
ATOM 881 C CA . GLU A 1 117 ? 27.332 -3.700 -34.524 1.00 96.81 117 GLU A CA 1
ATOM 882 C C . GLU A 1 117 ? 27.867 -4.870 -35.356 1.00 96.81 117 GLU A C 1
ATOM 884 O O . GLU A 1 117 ? 28.682 -4.668 -36.258 1.00 96.81 117 GLU A O 1
ATOM 889 N N . VAL A 1 118 ? 27.363 -6.084 -35.115 1.00 97.75 118 VAL A N 1
ATOM 890 C CA . VAL A 1 118 ? 27.743 -7.269 -35.897 1.00 97.75 118 VAL A CA 1
ATOM 891 C C . VAL A 1 118 ? 27.357 -7.097 -37.366 1.00 97.75 118 VAL A C 1
ATOM 893 O O . VAL A 1 118 ? 28.180 -7.345 -38.246 1.00 97.75 118 VAL A O 1
ATOM 896 N N . ARG A 1 119 ? 26.139 -6.623 -37.656 1.00 97.19 119 ARG A N 1
ATOM 897 C CA . ARG A 1 119 ? 25.695 -6.380 -39.039 1.00 97.19 119 ARG A CA 1
ATOM 898 C C . ARG A 1 119 ? 26.581 -5.368 -39.762 1.00 97.19 119 ARG A C 1
ATOM 900 O O . ARG A 1 119 ? 26.979 -5.632 -40.892 1.00 97.19 119 ARG A O 1
ATOM 907 N N . TYR A 1 120 ? 26.919 -4.251 -39.121 1.00 96.69 120 TYR A N 1
ATOM 908 C CA . TYR A 1 120 ? 27.783 -3.233 -39.718 1.00 96.69 120 TYR A CA 1
ATOM 909 C C . TYR A 1 120 ? 29.214 -3.723 -39.906 1.00 96.69 120 TYR A C 1
ATOM 911 O O . TYR A 1 120 ? 29.820 -3.396 -40.923 1.00 96.69 120 TYR A O 1
ATOM 919 N N . LYS A 1 121 ? 29.746 -4.540 -38.986 1.00 97.31 121 LYS A N 1
ATOM 920 C CA . LYS A 1 121 ? 31.055 -5.186 -39.167 1.00 97.31 121 LYS A CA 1
ATOM 921 C C . LYS A 1 121 ? 31.060 -6.075 -40.408 1.00 97.31 121 LYS A C 1
ATOM 923 O O . LYS A 1 121 ? 31.913 -5.896 -41.271 1.00 97.31 121 LYS A O 1
ATOM 928 N N . VAL A 1 122 ? 30.067 -6.956 -40.540 1.00 97.38 122 VAL A N 1
ATOM 929 C CA . VAL A 1 122 ? 29.942 -7.847 -41.704 1.00 97.38 122 VAL A CA 1
ATOM 930 C C . VAL A 1 122 ? 29.757 -7.049 -42.999 1.00 97.38 122 VAL A C 1
ATOM 932 O O . VAL A 1 122 ? 30.390 -7.350 -44.009 1.00 97.38 122 VAL A O 1
ATOM 935 N N . GLU A 1 123 ? 28.929 -6.003 -42.989 1.00 95.75 123 GLU A N 1
ATOM 936 C CA . GLU A 1 123 ? 28.710 -5.160 -44.168 1.00 95.75 123 GLU A CA 1
ATOM 937 C C . GLU A 1 123 ? 29.969 -4.371 -44.563 1.00 95.75 123 GLU A C 1
ATOM 939 O O . GLU A 1 123 ? 30.292 -4.277 -45.749 1.00 95.75 123 GLU A O 1
ATOM 944 N N . ALA A 1 124 ? 30.702 -3.825 -43.589 1.00 96.00 124 ALA A N 1
ATOM 945 C CA . ALA A 1 124 ? 31.953 -3.112 -43.822 1.00 96.00 124 ALA A CA 1
ATOM 946 C C . ALA A 1 124 ? 33.036 -4.045 -44.379 1.00 96.00 124 ALA A C 1
ATOM 948 O O . ALA A 1 124 ? 33.719 -3.681 -45.337 1.00 96.00 124 ALA A O 1
ATOM 949 N N . GLU A 1 125 ? 33.162 -5.258 -43.836 1.00 95.94 125 GLU A N 1
ATOM 950 C CA . GLU A 1 125 ? 34.067 -6.283 -44.360 1.00 95.94 125 GLU A CA 1
ATOM 951 C C . GLU A 1 125 ? 33.687 -6.698 -45.783 1.00 95.94 125 GLU A C 1
ATOM 953 O O . GLU A 1 125 ? 34.561 -6.761 -46.650 1.00 95.94 125 GLU A O 1
ATOM 958 N N . GLY A 1 126 ? 32.395 -6.903 -46.055 1.00 95.94 126 GLY A N 1
ATOM 959 C CA . GLY A 1 126 ? 31.896 -7.206 -47.396 1.00 95.94 126 GLY A CA 1
ATOM 960 C C . GLY A 1 126 ? 32.206 -6.091 -48.397 1.00 95.94 126 GLY A C 1
ATOM 961 O O . GLY A 1 126 ? 32.745 -6.351 -49.473 1.00 95.94 126 GLY A O 1
ATOM 962 N N . LYS A 1 127 ? 31.954 -4.829 -48.029 1.00 94.94 127 LYS A N 1
ATOM 963 C CA . LYS A 1 127 ? 32.299 -3.659 -48.857 1.00 94.94 127 LYS A CA 1
ATOM 964 C C . LYS A 1 127 ? 33.803 -3.529 -49.073 1.00 94.94 127 LYS A C 1
ATOM 966 O O . LYS A 1 127 ? 34.223 -3.224 -50.186 1.00 94.94 127 LYS A O 1
ATOM 971 N N . ARG A 1 128 ? 34.619 -3.780 -48.045 1.00 94.88 128 ARG A N 1
ATOM 972 C CA . ARG A 1 128 ? 36.082 -3.763 -48.169 1.00 94.88 128 ARG A CA 1
ATOM 973 C C . ARG A 1 128 ? 36.549 -4.800 -49.186 1.00 94.88 128 ARG A C 1
ATOM 975 O O . ARG A 1 128 ? 37.323 -4.446 -50.064 1.00 94.88 128 ARG A O 1
ATOM 982 N N . GLN A 1 129 ? 36.027 -6.024 -49.113 1.00 93.38 129 GLN A N 1
ATOM 983 C CA . GLN A 1 129 ? 36.354 -7.087 -50.068 1.00 93.38 129 GLN A CA 1
ATOM 984 C C . GLN A 1 129 ? 35.924 -6.733 -51.498 1.00 93.38 129 GLN A C 1
ATOM 986 O O . GLN A 1 129 ? 36.694 -6.947 -52.429 1.00 93.38 129 GLN A O 1
ATOM 991 N N . ILE A 1 130 ? 34.738 -6.141 -51.688 1.00 90.81 130 ILE A N 1
ATOM 992 C CA . ILE A 1 130 ? 34.287 -5.676 -53.012 1.00 90.81 130 ILE A CA 1
ATOM 993 C C . ILE A 1 130 ? 35.208 -4.577 -53.547 1.00 90.81 130 ILE A C 1
ATOM 995 O O . ILE A 1 130 ? 35.590 -4.624 -54.712 1.00 90.81 130 ILE A O 1
ATOM 999 N N . ASN A 1 131 ? 35.585 -3.605 -52.716 1.00 87.88 131 ASN A N 1
ATOM 1000 C CA . ASN A 1 131 ? 36.480 -2.523 -53.126 1.00 87.88 131 ASN A CA 1
ATOM 1001 C C . ASN A 1 131 ? 37.887 -3.043 -53.451 1.00 87.88 131 ASN A C 1
ATOM 1003 O O . ASN A 1 131 ? 38.496 -2.603 -54.420 1.00 87.88 131 ASN A O 1
ATOM 1007 N N . GLU A 1 132 ? 38.398 -3.996 -52.676 1.00 87.75 132 GLU A N 1
ATOM 1008 C CA . GLU A 1 132 ? 39.690 -4.639 -52.922 1.00 87.75 132 GLU A CA 1
ATOM 1009 C C . GLU A 1 132 ? 39.668 -5.459 -54.225 1.00 87.75 132 GLU A C 1
ATOM 1011 O O . GLU A 1 132 ? 40.555 -5.321 -55.071 1.00 87.75 132 GLU A O 1
ATOM 1016 N N . ALA A 1 133 ? 38.600 -6.228 -54.460 1.00 84.44 133 ALA A N 1
ATOM 1017 C CA . ALA A 1 133 ? 38.377 -6.929 -55.724 1.00 84.44 133 ALA A CA 1
ATOM 1018 C C . ALA A 1 133 ? 38.223 -5.955 -56.908 1.00 84.44 133 ALA A C 1
ATOM 1020 O O . ALA A 1 133 ? 38.753 -6.202 -57.990 1.00 84.44 133 ALA A O 1
ATOM 1021 N N . ALA A 1 134 ? 37.541 -4.823 -56.713 1.00 82.12 134 ALA A N 1
ATOM 1022 C CA . ALA A 1 134 ? 37.400 -3.796 -57.737 1.00 82.12 134 ALA A CA 1
ATOM 1023 C C . ALA A 1 134 ? 38.748 -3.146 -58.065 1.00 82.12 134 ALA A C 1
ATOM 1025 O O . ALA A 1 134 ? 39.074 -3.011 -59.236 1.00 82.12 134 ALA A O 1
ATOM 1026 N N . ASN A 1 135 ? 39.560 -2.792 -57.068 1.00 80.38 135 ASN A N 1
ATOM 1027 C CA . ASN A 1 135 ? 40.860 -2.150 -57.279 1.00 80.38 135 ASN A CA 1
ATOM 1028 C C . ASN A 1 135 ? 41.864 -3.065 -57.995 1.00 80.38 135 ASN A C 1
ATOM 1030 O O . ASN A 1 135 ? 42.591 -2.605 -58.869 1.00 80.38 135 ASN A O 1
ATOM 1034 N N . THR A 1 136 ? 41.875 -4.361 -57.671 1.00 78.06 136 THR A N 1
ATOM 1035 C CA . THR A 1 136 ? 42.771 -5.334 -58.325 1.00 78.06 136 THR A CA 1
ATOM 1036 C C . THR A 1 136 ? 42.410 -5.581 -59.791 1.00 78.06 136 THR A C 1
ATOM 1038 O O . THR A 1 136 ? 43.298 -5.738 -60.626 1.00 78.06 136 THR A O 1
ATOM 1041 N N . LEU A 1 137 ? 41.118 -5.580 -60.132 1.00 66.94 137 LEU A N 1
ATOM 1042 C CA . LEU A 1 137 ? 40.661 -5.738 -61.514 1.00 66.94 137 LEU A CA 1
ATOM 1043 C C . LEU A 1 137 ? 40.687 -4.414 -62.302 1.00 66.94 137 LEU A C 1
ATOM 1045 O O . LEU A 1 137 ? 40.743 -4.439 -63.534 1.00 66.94 137 LEU A O 1
ATOM 1049 N N . SER A 1 138 ? 40.615 -3.266 -61.616 1.00 74.81 138 SER A N 1
ATOM 1050 C CA . SER A 1 138 ? 40.357 -1.974 -62.252 1.00 74.81 138 SER A CA 1
ATOM 1051 C C . SER A 1 138 ? 41.581 -1.284 -62.815 1.00 74.81 138 SER A C 1
ATOM 1053 O O . SER A 1 138 ? 41.394 -0.551 -63.766 1.00 74.81 138 SER A O 1
ATOM 1055 N N . GLU A 1 139 ? 42.809 -1.489 -62.339 1.00 76.25 139 GLU A N 1
ATOM 1056 C CA . GLU A 1 139 ? 43.940 -0.691 -62.849 1.00 76.25 139 GLU A CA 1
ATOM 1057 C C . GLU A 1 139 ? 44.104 -0.831 -64.377 1.00 76.25 139 GLU A C 1
ATOM 1059 O O . GLU A 1 139 ? 44.120 0.156 -65.116 1.00 76.25 139 GLU A O 1
ATOM 1064 N N . THR A 1 140 ? 44.072 -2.070 -64.870 1.00 74.38 140 THR A N 1
ATOM 1065 C CA . THR A 1 140 ? 44.132 -2.370 -66.310 1.00 74.38 140 THR A CA 1
ATOM 1066 C C . THR A 1 140 ? 42.845 -1.983 -67.051 1.00 74.38 140 THR A C 1
ATOM 1068 O O . THR A 1 140 ? 42.896 -1.530 -68.197 1.00 74.38 140 THR A O 1
ATOM 1071 N N . GLN A 1 141 ? 41.676 -2.102 -66.409 1.00 76.44 141 GLN A N 1
ATOM 1072 C CA . GLN A 1 141 ? 40.392 -1.721 -67.014 1.00 76.44 141 GLN A CA 1
ATOM 1073 C C . GLN A 1 141 ? 40.189 -0.202 -67.074 1.00 76.44 141 GLN A C 1
ATOM 1075 O O . GLN A 1 141 ? 39.628 0.293 -68.047 1.00 76.44 141 GLN A O 1
ATOM 1080 N N . ILE A 1 142 ? 40.667 0.544 -66.079 1.00 80.62 142 ILE A N 1
ATOM 1081 C CA . ILE A 1 142 ? 40.649 2.005 -66.003 1.00 80.62 142 ILE A CA 1
ATOM 1082 C C . ILE A 1 142 ? 41.585 2.552 -67.070 1.00 80.62 142 ILE A C 1
ATOM 1084 O O . ILE A 1 142 ? 41.177 3.440 -67.809 1.00 80.62 142 ILE A O 1
ATOM 1088 N N . GLU A 1 143 ? 42.792 2.002 -67.227 1.00 84.94 143 GLU A N 1
ATOM 1089 C CA . GLU A 1 143 ? 43.699 2.428 -68.298 1.00 84.94 143 GLU A CA 1
ATOM 1090 C C . GLU A 1 143 ? 43.072 2.209 -69.684 1.00 84.94 143 GLU A C 1
ATOM 1092 O O . GLU A 1 143 ? 43.090 3.106 -70.531 1.00 84.94 143 GLU A O 1
ATOM 1097 N N . MET A 1 144 ? 42.455 1.043 -69.909 1.00 84.94 144 MET A N 1
ATOM 1098 C CA . MET A 1 144 ? 41.725 0.756 -71.146 1.00 84.94 144 MET A CA 1
ATOM 1099 C C . MET A 1 144 ? 40.550 1.725 -71.357 1.00 84.94 144 MET A C 1
ATOM 1101 O O . MET A 1 144 ? 40.381 2.243 -72.460 1.00 84.94 144 MET A O 1
ATOM 1105 N N . GLN A 1 145 ? 39.763 2.014 -70.317 1.00 82.75 145 GLN A N 1
ATOM 1106 C CA . GLN A 1 145 ? 38.649 2.965 -70.383 1.00 82.75 145 GLN A CA 1
ATOM 1107 C C . GLN A 1 145 ? 39.118 4.403 -70.627 1.00 82.75 145 GLN A C 1
ATOM 1109 O O . GLN A 1 145 ? 38.484 5.120 -71.400 1.00 82.75 145 GLN A O 1
ATOM 1114 N N . ILE A 1 146 ? 40.228 4.825 -70.016 1.00 85.81 146 ILE A N 1
ATOM 1115 C CA . ILE A 1 146 ? 40.850 6.132 -70.258 1.00 85.81 146 ILE A CA 1
ATOM 1116 C C . ILE A 1 146 ? 41.302 6.217 -71.714 1.00 85.81 146 ILE A C 1
ATOM 1118 O O . ILE A 1 146 ? 40.985 7.198 -72.382 1.00 85.81 146 ILE A O 1
ATOM 1122 N N . LYS A 1 147 ? 41.981 5.188 -72.236 1.00 88.00 147 LYS A N 1
ATOM 1123 C CA . LYS A 1 147 ? 42.408 5.140 -73.643 1.00 88.00 147 LYS A CA 1
ATOM 1124 C C . LYS A 1 147 ? 41.220 5.187 -74.601 1.00 88.00 147 LYS A C 1
ATOM 1126 O O . LYS A 1 147 ? 41.265 5.933 -75.572 1.00 88.00 147 LYS A O 1
ATOM 1131 N N . LEU A 1 148 ? 40.156 4.436 -74.324 1.00 90.62 148 LEU A N 1
ATOM 1132 C CA . LEU A 1 148 ? 38.964 4.400 -75.170 1.00 90.62 148 LEU A CA 1
ATOM 1133 C C . LEU A 1 148 ? 38.229 5.749 -75.164 1.00 90.62 148 LEU A C 1
ATOM 1135 O O . LEU A 1 148 ? 37.952 6.288 -76.230 1.00 90.62 148 LEU A O 1
ATOM 1139 N N . LYS A 1 149 ? 38.017 6.358 -73.989 1.00 91.81 149 LYS A N 1
ATOM 1140 C CA . LYS A 1 149 ? 37.424 7.704 -73.886 1.00 91.81 149 LYS A CA 1
ATOM 1141 C C . LYS A 1 149 ? 38.306 8.788 -74.504 1.00 91.81 149 LYS A C 1
ATOM 1143 O O . LYS A 1 149 ? 37.787 9.725 -75.104 1.00 91.81 149 LYS A O 1
ATOM 1148 N N . ALA A 1 150 ? 39.628 8.673 -74.381 1.00 87.56 150 ALA A N 1
ATOM 1149 C CA . ALA A 1 150 ? 40.553 9.571 -75.063 1.00 87.56 150 ALA A CA 1
ATOM 1150 C C . ALA A 1 150 ? 40.400 9.441 -76.585 1.00 87.56 150 ALA A C 1
ATOM 1152 O O . ALA A 1 150 ? 40.225 10.455 -77.254 1.00 87.56 150 ALA A O 1
ATOM 1153 N N . LEU A 1 151 ? 40.372 8.214 -77.122 1.00 89.69 151 LEU A N 1
ATOM 1154 C CA . LEU A 1 151 ? 40.141 7.952 -78.548 1.00 89.69 151 LEU A CA 1
ATOM 1155 C C . LEU A 1 151 ? 38.799 8.512 -79.044 1.00 89.69 151 LEU A C 1
ATOM 1157 O O . LEU A 1 151 ? 38.757 9.077 -80.132 1.00 89.69 151 LEU A O 1
ATOM 1161 N N . GLU A 1 152 ? 37.726 8.408 -78.259 1.00 93.19 152 GLU A N 1
ATOM 1162 C CA . GLU A 1 152 ? 36.411 8.968 -78.610 1.00 93.19 152 GLU A CA 1
ATOM 1163 C C . GLU A 1 152 ? 36.409 10.501 -78.690 1.00 93.19 152 GLU A C 1
ATOM 1165 O O . GLU A 1 152 ? 35.722 11.072 -79.534 1.00 93.19 152 GLU A O 1
ATOM 1170 N N . GLN A 1 153 ? 37.169 11.177 -77.825 1.00 91.06 153 GLN A N 1
ATOM 1171 C CA . GLN A 1 153 ? 37.235 12.644 -77.781 1.00 91.06 153 GLN A CA 1
ATOM 1172 C C . GLN A 1 153 ? 38.302 13.231 -78.717 1.00 91.06 153 GLN A C 1
ATOM 1174 O O . GLN A 1 153 ? 38.262 14.424 -79.027 1.00 91.06 153 GLN A O 1
ATOM 1179 N N . LEU A 1 154 ? 39.243 12.413 -79.205 1.00 90.25 154 LEU A N 1
ATOM 1180 C CA . LEU A 1 154 ? 40.305 12.858 -80.111 1.00 90.25 154 LEU A CA 1
ATOM 1181 C C . LEU A 1 154 ? 39.790 13.557 -81.383 1.00 90.25 154 LEU A C 1
ATOM 1183 O O . LEU A 1 154 ? 40.356 14.597 -81.714 1.00 90.25 154 LEU A O 1
ATOM 1187 N N . PRO A 1 155 ? 38.737 13.093 -82.085 1.00 90.25 155 PRO A N 1
ATOM 1188 C CA . PRO A 1 155 ? 38.222 13.787 -83.267 1.00 90.25 155 PRO A CA 1
ATOM 1189 C C . PRO A 1 155 ? 37.767 15.221 -82.975 1.00 90.25 155 PRO A C 1
ATOM 1191 O O . PRO A 1 155 ? 38.114 16.130 -83.724 1.00 90.25 155 PRO A O 1
ATOM 1194 N N . ALA A 1 156 ? 37.063 15.443 -81.859 1.00 90.94 156 ALA A N 1
ATOM 1195 C CA . ALA A 1 156 ? 36.600 16.773 -81.460 1.00 90.94 156 ALA A CA 1
ATOM 1196 C C . ALA A 1 156 ? 37.771 17.698 -81.091 1.00 90.94 156 ALA A C 1
ATOM 1198 O O . ALA A 1 156 ? 37.780 18.876 -81.455 1.00 90.94 156 ALA A O 1
ATOM 1199 N N . ILE A 1 157 ? 38.787 17.160 -80.404 1.00 86.00 157 ILE A N 1
ATOM 1200 C CA . ILE A 1 157 ? 40.021 17.897 -80.101 1.00 86.00 157 ILE A CA 1
ATOM 1201 C C . ILE A 1 157 ? 40.743 18.266 -81.396 1.00 86.00 157 ILE A C 1
ATOM 1203 O O . ILE A 1 157 ? 41.161 19.413 -81.539 1.00 86.00 157 ILE A O 1
ATOM 1207 N N . ILE A 1 158 ? 40.882 17.329 -82.338 1.00 86.12 158 ILE A N 1
ATOM 1208 C CA . ILE A 1 158 ? 41.537 17.573 -83.628 1.00 86.12 158 ILE A CA 1
ATOM 1209 C C . ILE A 1 158 ? 40.778 18.652 -84.397 1.00 86.12 158 ILE A C 1
ATOM 1211 O O . ILE A 1 158 ? 41.412 19.613 -84.815 1.00 86.12 158 ILE A O 1
ATOM 1215 N N . GLU A 1 159 ? 39.451 18.567 -84.507 1.00 88.75 159 GLU A N 1
ATOM 1216 C CA . GLU A 1 159 ? 38.620 19.574 -85.182 1.00 88.75 159 GLU A CA 1
ATOM 1217 C C . GLU A 1 159 ? 38.829 20.981 -84.595 1.00 88.75 159 GLU A C 1
ATOM 1219 O O . GLU A 1 159 ? 39.104 21.932 -85.330 1.00 88.75 159 GLU A O 1
ATOM 1224 N N . GLN A 1 160 ? 38.793 21.127 -83.265 1.00 88.12 160 GLN A N 1
ATOM 1225 C CA . GLN A 1 160 ? 39.092 22.417 -82.626 1.00 88.12 160 GLN A CA 1
ATOM 1226 C C . GLN A 1 160 ? 40.559 22.835 -82.788 1.00 88.12 160 GLN A C 1
ATOM 1228 O O . GLN A 1 160 ? 40.840 24.031 -82.849 1.00 88.12 160 GLN A O 1
ATOM 1233 N N . SER A 1 161 ? 41.488 21.882 -82.882 1.00 85.19 161 SER A N 1
ATOM 1234 C CA . SER A 1 161 ? 42.923 22.148 -83.034 1.00 85.19 161 SER A CA 1
ATOM 1235 C C . SER A 1 161 ? 43.313 22.539 -84.464 1.00 85.19 161 SER A C 1
ATOM 1237 O O . SER A 1 161 ? 44.266 23.299 -84.623 1.00 85.19 161 SER A O 1
ATOM 1239 N N . VAL A 1 162 ? 42.598 22.086 -85.505 1.00 87.00 162 VAL A N 1
ATOM 1240 C CA . VAL A 1 162 ? 42.818 22.532 -86.900 1.00 87.00 162 VAL A CA 1
ATOM 1241 C C . VAL A 1 162 ? 42.033 23.796 -87.266 1.00 87.00 162 VAL A C 1
ATOM 1243 O O . VAL A 1 162 ? 42.418 24.506 -88.193 1.00 87.00 162 VAL A O 1
ATOM 1246 N N . LYS A 1 163 ? 41.018 24.176 -86.484 1.00 86.00 163 LYS A N 1
ATOM 1247 C CA . LYS A 1 163 ? 40.248 25.421 -86.668 1.00 86.00 163 LYS A CA 1
ATOM 1248 C C . LYS A 1 163 ? 41.082 26.722 -86.736 1.00 86.00 163 LYS A C 1
ATOM 1250 O O . LYS A 1 163 ? 40.713 27.617 -87.495 1.00 86.00 163 LYS A O 1
ATOM 1255 N N . PRO A 1 164 ? 42.194 26.899 -85.991 1.00 81.00 164 PRO A N 1
ATOM 1256 C CA . PRO A 1 164 ? 43.082 28.053 -86.141 1.00 81.00 164 PRO A CA 1
ATOM 1257 C C . PRO A 1 164 ? 43.901 28.012 -87.435 1.00 81.00 164 PRO A C 1
ATOM 1259 O O . PRO A 1 164 ? 44.255 29.070 -87.945 1.00 81.00 164 PRO A O 1
ATOM 1262 N N . MET A 1 165 ? 44.188 26.821 -87.974 1.00 76.25 165 MET A N 1
ATOM 1263 C CA . MET A 1 165 ? 44.942 26.670 -89.225 1.00 76.25 165 MET A CA 1
ATOM 1264 C C . MET A 1 165 ? 44.103 27.081 -90.440 1.00 76.25 165 MET A C 1
ATOM 1266 O O . MET A 1 165 ? 44.647 27.679 -91.361 1.00 76.25 165 MET A O 1
ATOM 1270 N N . GLU A 1 166 ? 42.781 26.870 -90.413 1.00 74.31 166 GLU A N 1
ATOM 1271 C CA . GLU A 1 166 ? 41.865 27.385 -91.449 1.00 74.31 166 GLU A CA 1
ATOM 1272 C C . GLU A 1 166 ? 41.844 28.920 -91.519 1.00 74.31 166 GLU A C 1
ATOM 1274 O O . GLU A 1 166 ? 41.554 29.497 -92.561 1.00 74.31 166 GLU A O 1
ATOM 1279 N N . ARG A 1 167 ? 42.156 29.603 -90.412 1.00 74.19 167 ARG A N 1
ATOM 1280 C CA . ARG A 1 167 ? 42.091 31.069 -90.309 1.00 74.19 167 ARG A CA 1
ATOM 1281 C C . ARG A 1 167 ? 43.372 31.784 -90.742 1.00 74.19 167 ARG A C 1
ATOM 1283 O O . ARG A 1 167 ? 43.420 33.011 -90.676 1.00 74.19 167 ARG A O 1
ATOM 1290 N N . ILE A 1 168 ? 44.409 31.058 -91.161 1.00 70.38 168 ILE A N 1
ATOM 1291 C CA . ILE A 1 168 ? 45.668 31.645 -91.638 1.00 70.38 168 ILE A CA 1
ATOM 1292 C C . ILE A 1 168 ? 45.727 31.497 -93.165 1.00 70.38 168 ILE A C 1
ATOM 1294 O O . ILE A 1 168 ? 46.331 30.567 -93.685 1.00 70.38 168 ILE A O 1
ATOM 1298 N N . GLU A 1 169 ? 45.152 32.449 -93.906 1.00 65.44 169 GLU A N 1
ATOM 1299 C CA . GLU A 1 169 ? 45.226 32.514 -95.385 1.00 65.44 169 GLU A CA 1
ATOM 1300 C C . GLU A 1 169 ? 46.585 33.037 -95.919 1.00 65.44 169 GLU A C 1
ATOM 1302 O O . GLU A 1 169 ? 46.710 33.484 -97.058 1.00 65.44 169 GLU A O 1
ATOM 1307 N N . GLY A 1 170 ? 47.640 32.966 -95.104 1.00 62.94 170 GLY A N 1
ATOM 1308 C CA . GLY A 1 170 ? 48.996 33.398 -95.444 1.00 62.94 170 GLY A CA 1
ATOM 1309 C C . GLY A 1 170 ? 49.560 34.386 -94.426 1.00 62.94 170 GLY A C 1
ATOM 1310 O O . GLY A 1 170 ? 48.880 35.301 -93.964 1.00 62.94 170 GLY A O 1
ATOM 1311 N N . ILE A 1 171 ? 50.833 34.215 -94.063 1.00 66.88 171 ILE A N 1
ATOM 1312 C CA . ILE A 1 171 ? 51.544 35.169 -93.206 1.00 66.88 171 ILE A CA 1
ATOM 1313 C C . ILE A 1 171 ? 51.803 36.429 -94.036 1.00 66.88 171 ILE A C 1
ATOM 1315 O O . ILE A 1 171 ? 52.783 36.516 -94.775 1.00 66.88 171 ILE A O 1
ATOM 1319 N N . LYS A 1 172 ? 50.911 37.416 -93.936 1.00 59.94 172 LYS A N 1
ATOM 1320 C CA . LYS A 1 172 ? 51.147 38.745 -94.499 1.00 59.94 172 LYS A CA 1
ATOM 1321 C C . LYS A 1 172 ? 51.948 39.546 -93.479 1.00 59.94 172 LYS A C 1
ATOM 1323 O O . LYS A 1 172 ? 51.397 40.066 -92.513 1.00 59.94 172 LYS A O 1
ATOM 1328 N N . ILE A 1 173 ? 53.267 39.577 -93.668 1.00 61.94 173 ILE A N 1
ATOM 1329 C CA . ILE A 1 173 ? 54.183 40.379 -92.853 1.00 61.94 173 ILE A CA 1
ATOM 1330 C C . ILE A 1 173 ? 53.849 41.851 -93.118 1.00 61.94 173 ILE A C 1
ATOM 1332 O O . ILE A 1 173 ? 54.240 42.411 -94.140 1.00 61.94 173 ILE A O 1
ATOM 1336 N N . TYR A 1 174 ? 53.085 42.471 -92.220 1.00 61.09 174 TYR A N 1
ATOM 1337 C CA . TYR A 1 174 ? 52.943 43.921 -92.193 1.00 61.09 174 TYR A CA 1
ATOM 1338 C C . TYR A 1 174 ? 54.213 44.496 -91.573 1.00 61.09 174 TYR A C 1
ATOM 1340 O O . TYR A 1 174 ? 54.444 44.397 -90.370 1.00 61.09 174 TYR A O 1
ATOM 1348 N N . GLN A 1 175 ? 55.062 45.060 -92.424 1.00 54.69 175 GLN A N 1
ATOM 1349 C CA . GLN A 1 175 ? 56.239 45.805 -92.010 1.00 54.69 175 GLN A CA 1
ATOM 1350 C C . GLN A 1 175 ? 55.765 47.179 -91.516 1.00 54.69 175 GLN A C 1
ATOM 1352 O O . GLN A 1 175 ? 55.452 48.060 -92.313 1.00 54.69 175 GLN A O 1
ATOM 1357 N N . VAL A 1 176 ? 55.614 47.328 -90.198 1.00 59.06 176 VAL A N 1
ATOM 1358 C CA . VAL A 1 176 ? 55.222 48.592 -89.556 1.00 59.06 176 VAL A CA 1
ATOM 1359 C C . VAL A 1 176 ? 56.492 49.390 -89.260 1.00 59.06 176 VAL A C 1
ATOM 1361 O O . VAL A 1 176 ? 57.032 49.343 -88.160 1.00 59.06 176 VAL A O 1
ATOM 1364 N N . GLU A 1 177 ? 56.983 50.087 -90.284 1.00 56.28 177 GLU A N 1
ATOM 1365 C CA . GLU A 1 177 ? 57.994 51.140 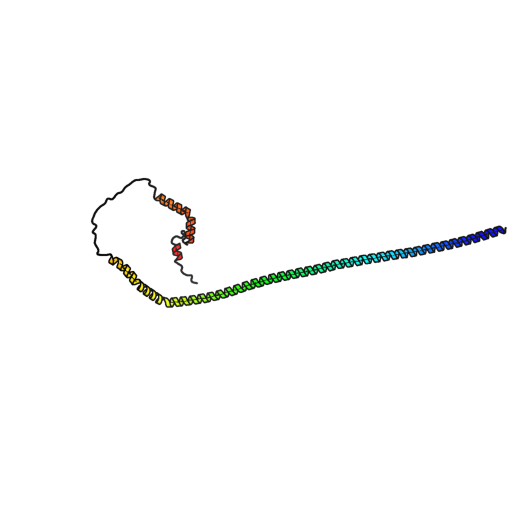-90.175 1.00 56.28 177 GLU A CA 1
ATOM 1366 C C . GLU A 1 177 ? 57.265 52.491 -90.188 1.00 56.28 177 GLU A C 1
ATOM 1368 O O . GLU A 1 177 ? 56.738 52.905 -91.218 1.00 56.28 177 GLU A O 1
ATOM 1373 N N . GLY A 1 178 ? 57.243 53.161 -89.034 1.00 49.28 178 GLY A N 1
ATOM 1374 C CA . GLY A 1 178 ? 56.918 54.582 -88.907 1.00 49.28 178 GLY A CA 1
ATOM 1375 C C . GLY A 1 178 ? 55.433 54.960 -88.964 1.00 49.28 178 GLY A C 1
ATOM 1376 O O . GLY A 1 178 ? 54.728 54.643 -89.914 1.00 49.28 178 GLY A O 1
ATOM 1377 N N . LEU A 1 179 ? 55.005 55.743 -87.961 1.00 52.19 179 LEU A N 1
ATOM 1378 C CA . LEU A 1 179 ? 54.287 57.024 -88.117 1.00 52.19 179 LEU A CA 1
ATOM 1379 C C . LEU A 1 179 ? 53.204 57.254 -87.038 1.00 52.19 179 LEU A C 1
ATOM 1381 O O . LEU A 1 179 ? 52.130 56.664 -87.070 1.00 52.19 179 LEU A O 1
ATOM 1385 N N . ASN A 1 180 ? 53.505 58.251 -86.189 1.00 42.81 180 ASN A N 1
ATOM 1386 C CA . ASN A 1 180 ? 52.599 59.265 -85.617 1.00 42.81 180 ASN A CA 1
ATOM 1387 C C . ASN A 1 180 ? 51.751 58.857 -84.396 1.00 42.81 180 ASN A C 1
ATOM 1389 O O . ASN A 1 180 ? 50.797 58.101 -84.511 1.00 42.81 180 ASN A O 1
ATOM 1393 N N . THR A 1 181 ? 52.089 59.240 -83.157 1.00 52.78 181 THR A N 1
ATOM 1394 C CA . THR A 1 181 ? 51.992 60.585 -82.532 1.00 52.78 181 THR A CA 1
ATOM 1395 C C . THR A 1 181 ? 50.740 61.398 -82.878 1.00 52.78 181 THR A C 1
ATOM 1397 O O . THR A 1 181 ? 50.456 61.650 -84.038 1.00 52.78 181 THR A O 1
ATOM 1400 N N . ALA A 1 182 ? 50.093 61.900 -81.818 1.00 42.56 182 ALA A N 1
ATOM 1401 C CA . ALA A 1 182 ? 49.010 62.891 -81.769 1.00 42.56 182 ALA A CA 1
ATOM 1402 C C . ALA A 1 182 ? 47.558 62.370 -81.851 1.00 42.56 182 ALA A C 1
ATOM 1404 O O . ALA A 1 182 ? 46.938 62.355 -82.909 1.00 42.56 182 ALA A O 1
ATOM 1405 N N . ALA A 1 183 ? 46.979 62.096 -80.673 1.00 40.00 183 ALA A N 1
ATOM 1406 C CA . ALA A 1 183 ? 45.555 62.309 -80.403 1.00 40.00 183 ALA A CA 1
ATOM 1407 C C . ALA A 1 183 ? 45.314 62.629 -78.908 1.00 40.00 183 ALA A C 1
ATOM 1409 O O . ALA A 1 183 ? 45.231 61.744 -78.064 1.00 40.00 183 ALA A O 1
ATOM 1410 N N . SER A 1 184 ? 45.243 63.939 -78.639 1.00 36.91 184 SER A N 1
ATOM 1411 C CA . SER A 1 184 ? 44.397 64.637 -77.652 1.00 36.91 184 SER A CA 1
ATOM 1412 C C . SER A 1 184 ? 44.396 64.200 -76.175 1.00 36.91 184 SER A C 1
ATOM 1414 O O . SER A 1 184 ? 43.525 63.452 -75.735 1.00 3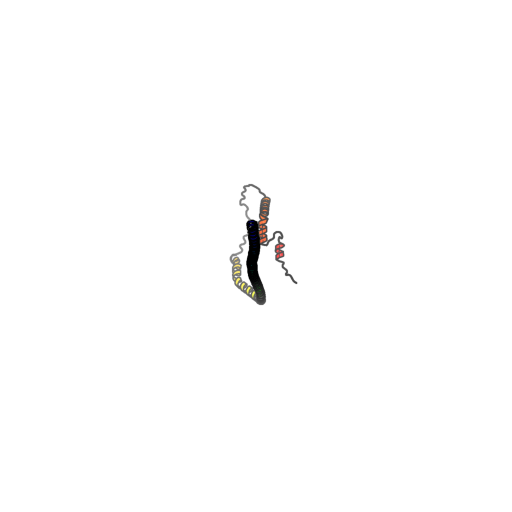6.91 184 SER A O 1
ATOM 1416 N N . SER A 1 185 ? 45.278 64.839 -75.396 1.00 38.66 185 SER A N 1
ATOM 1417 C CA . SER A 1 185 ? 45.035 65.202 -73.991 1.00 38.66 185 SER A CA 1
ATOM 1418 C C . SER A 1 185 ? 44.069 66.386 -73.906 1.00 38.66 185 SER A C 1
ATOM 1420 O O . SER A 1 185 ? 44.294 67.409 -74.554 1.00 38.66 185 SER A O 1
ATOM 1422 N N . GLY A 1 186 ? 43.043 66.258 -73.067 1.00 34.00 186 GLY A N 1
ATOM 1423 C CA . GLY A 1 186 ? 42.226 67.355 -72.554 1.00 34.00 186 GLY A CA 1
ATOM 1424 C C . GLY A 1 186 ? 42.240 67.294 -71.029 1.00 34.00 186 GLY A C 1
ATOM 1425 O O . GLY A 1 186 ? 41.739 66.334 -70.451 1.00 34.00 186 GLY A O 1
ATOM 1426 N N . ASP A 1 187 ? 42.874 68.294 -70.425 1.00 39.66 187 ASP A N 1
ATOM 1427 C CA . ASP A 1 187 ? 43.029 68.527 -68.990 1.00 39.66 187 ASP A CA 1
ATOM 1428 C C . ASP A 1 187 ? 41.958 69.512 -68.492 1.00 39.66 187 ASP A C 1
ATOM 1430 O O . ASP A 1 187 ? 41.691 70.518 -69.153 1.00 39.66 187 ASP A O 1
ATOM 1434 N N . ALA A 1 188 ? 41.353 69.193 -67.344 1.00 38.44 188 ALA A N 1
ATOM 1435 C CA . ALA A 1 188 ? 40.602 70.105 -66.476 1.00 38.44 188 ALA A CA 1
ATOM 1436 C C . ALA A 1 188 ? 40.454 69.483 -65.068 1.00 38.44 188 ALA A C 1
ATOM 1438 O O . ALA A 1 188 ? 39.399 68.981 -64.684 1.00 38.44 188 ALA A O 1
ATOM 1439 N N . ASP A 1 189 ? 41.577 69.431 -64.353 1.00 42.56 189 ASP A N 1
ATOM 1440 C CA . ASP A 1 189 ? 41.777 69.916 -62.977 1.00 42.56 189 ASP A CA 1
ATOM 1441 C C . ASP A 1 189 ? 40.564 70.036 -62.009 1.00 42.56 189 ASP A C 1
ATOM 1443 O O . ASP A 1 189 ? 39.738 70.946 -62.131 1.00 42.56 189 ASP A O 1
ATOM 1447 N N . ASN A 1 190 ? 40.524 69.187 -60.963 1.00 39.22 190 ASN A N 1
ATOM 1448 C CA . ASN A 1 190 ? 40.626 69.638 -59.557 1.00 39.22 190 ASN A CA 1
ATOM 1449 C C . ASN A 1 190 ? 40.626 68.489 -58.516 1.00 39.22 190 ASN A C 1
ATOM 1451 O O . ASN A 1 190 ? 39.740 67.637 -58.489 1.00 39.22 190 ASN A O 1
ATOM 1455 N N . ASN A 1 191 ? 41.565 68.585 -57.567 1.00 44.09 191 ASN A N 1
ATOM 1456 C CA . ASN A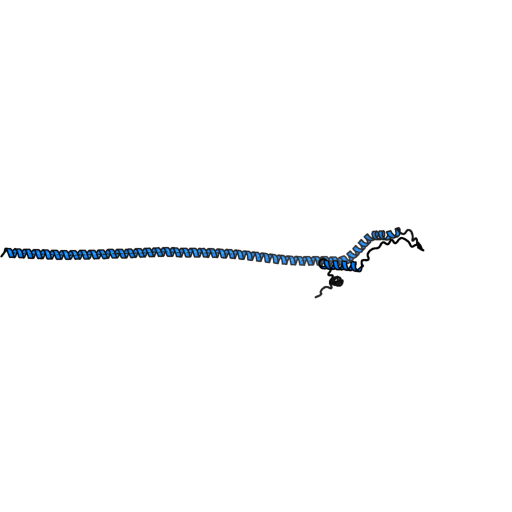 1 191 ? 41.684 67.874 -56.280 1.00 44.09 191 ASN A CA 1
ATOM 1457 C C . ASN A 1 191 ? 42.252 66.441 -56.226 1.00 44.09 191 ASN A C 1
ATOM 1459 O O . ASN A 1 191 ? 41.607 65.459 -55.869 1.00 44.09 191 ASN A O 1
ATOM 1463 N N . ASN A 1 192 ? 43.567 66.403 -56.435 1.00 54.97 192 ASN A N 1
ATOM 1464 C CA . ASN A 1 192 ? 44.582 65.816 -55.551 1.00 54.97 192 ASN A CA 1
ATOM 1465 C C . ASN A 1 192 ? 44.085 65.321 -54.160 1.00 54.97 192 ASN A C 1
ATOM 1467 O O . ASN A 1 192 ? 44.019 66.083 -53.196 1.00 54.97 192 ASN A O 1
ATOM 1471 N N . GLY A 1 193 ? 43.793 64.020 -54.059 1.00 53.47 193 GLY A N 1
ATOM 1472 C CA . GLY A 1 193 ? 43.419 63.302 -52.834 1.00 53.47 193 GLY A CA 1
ATOM 1473 C C . GLY A 1 193 ? 44.073 61.918 -52.793 1.00 53.47 193 GLY A C 1
ATOM 1474 O O . GLY A 1 193 ? 43.441 60.912 -53.095 1.00 53.47 193 GLY A O 1
ATOM 1475 N N . ASN A 1 194 ? 45.376 61.933 -52.510 1.00 66.31 194 ASN A N 1
ATOM 1476 C CA . ASN A 1 194 ? 46.303 60.865 -52.119 1.00 66.31 194 ASN A CA 1
ATOM 1477 C C . ASN A 1 194 ? 45.809 59.397 -52.207 1.00 66.31 194 ASN A C 1
ATOM 1479 O O . ASN A 1 194 ? 44.975 58.953 -51.421 1.00 66.31 194 ASN A O 1
ATOM 1483 N N . LEU A 1 195 ? 46.454 58.587 -53.058 1.00 70.31 195 LEU A N 1
ATOM 1484 C CA . LEU A 1 195 ? 46.296 57.121 -53.123 1.00 70.31 195 LEU A CA 1
ATOM 1485 C C . LEU A 1 195 ? 46.503 56.443 -51.751 1.00 70.31 195 LEU A C 1
ATOM 1487 O O . LEU A 1 195 ? 45.864 55.441 -51.442 1.00 70.31 195 LEU A O 1
ATOM 1491 N N . ALA A 1 196 ? 47.342 57.034 -50.896 1.00 74.44 196 ALA A N 1
ATOM 1492 C CA . ALA A 1 196 ? 47.524 56.600 -49.515 1.00 74.44 196 ALA A CA 1
ATOM 1493 C C . ALA A 1 196 ? 46.227 56.692 -48.690 1.00 74.44 196 ALA A C 1
ATOM 1495 O O . ALA A 1 196 ? 45.965 55.801 -47.890 1.00 74.44 196 ALA A O 1
ATOM 1496 N N . ASP A 1 197 ? 45.392 57.707 -48.928 1.00 75.25 197 ASP A N 1
ATOM 1497 C CA . ASP A 1 197 ? 44.136 57.924 -48.201 1.00 75.25 197 ASP A CA 1
ATOM 1498 C C . ASP A 1 197 ? 43.003 57.004 -48.704 1.00 75.25 197 ASP A C 1
ATOM 1500 O O . ASP A 1 197 ? 42.091 56.620 -47.966 1.00 75.25 197 ASP A O 1
ATOM 1504 N N . GLN A 1 198 ? 43.092 56.570 -49.967 1.00 76.50 198 GLN A N 1
ATOM 1505 C CA . GLN A 1 198 ? 42.213 55.539 -50.533 1.00 76.50 198 GLN A CA 1
ATOM 1506 C C . GLN A 1 198 ? 42.544 54.146 -49.972 1.00 76.50 198 GLN A C 1
ATOM 1508 O O . GLN A 1 198 ? 41.635 53.367 -49.675 1.00 76.50 198 GLN A O 1
ATOM 1513 N N . VAL A 1 199 ? 43.828 53.846 -49.748 1.00 77.62 199 VAL A N 1
ATOM 1514 C CA . VAL A 1 199 ? 44.273 52.582 -49.137 1.00 77.62 199 VAL A CA 1
ATOM 1515 C C . VAL A 1 199 ? 44.003 52.551 -47.625 1.00 77.62 199 VAL A C 1
ATOM 1517 O O . VAL A 1 199 ? 43.563 51.522 -47.110 1.00 77.62 199 VAL A O 1
ATOM 1520 N N . THR A 1 200 ? 44.178 53.659 -46.896 1.00 78.50 200 THR A N 1
ATOM 1521 C CA . THR A 1 200 ? 43.887 53.723 -45.447 1.00 78.50 200 THR A CA 1
ATOM 1522 C C . THR A 1 200 ? 42.392 53.639 -45.148 1.00 78.50 200 THR A C 1
ATOM 1524 O O . THR A 1 200 ? 42.005 52.923 -44.224 1.00 78.50 200 THR A O 1
ATOM 1527 N N . ASN A 1 201 ? 41.530 54.288 -45.939 1.00 76.69 201 ASN A N 1
ATOM 1528 C CA . ASN A 1 201 ? 40.077 54.154 -45.790 1.00 76.69 201 ASN A CA 1
ATOM 1529 C C . ASN A 1 201 ? 39.591 52.733 -46.110 1.00 76.69 201 ASN A C 1
ATOM 1531 O O . ASN A 1 201 ? 38.698 52.222 -45.429 1.00 76.69 201 ASN A O 1
ATOM 1535 N N . ALA A 1 202 ? 40.193 52.064 -47.098 1.00 74.38 202 ALA A N 1
ATOM 1536 C CA . ALA A 1 202 ? 39.918 50.655 -47.377 1.00 74.38 202 ALA A CA 1
ATOM 1537 C C . ALA A 1 202 ? 40.368 49.745 -46.216 1.00 74.38 202 ALA A C 1
ATOM 1539 O O . ALA A 1 202 ? 39.608 48.876 -45.783 1.00 74.38 202 ALA A O 1
ATOM 1540 N N . ALA A 1 203 ? 41.549 49.996 -45.641 1.00 76.25 203 ALA A N 1
ATOM 1541 C CA . ALA A 1 203 ? 42.069 49.245 -44.497 1.00 76.25 203 ALA A CA 1
ATOM 1542 C C . ALA A 1 203 ? 41.265 49.474 -43.199 1.00 76.25 203 ALA A C 1
ATOM 1544 O O . ALA A 1 203 ? 41.040 48.537 -42.431 1.00 76.25 203 ALA A O 1
ATOM 1545 N N . LEU A 1 204 ? 40.776 50.694 -42.950 1.00 79.75 204 LEU A N 1
ATOM 1546 C CA . LEU A 1 204 ? 39.966 51.008 -41.768 1.00 79.75 204 LEU A CA 1
ATOM 1547 C C . LEU A 1 204 ? 38.569 50.371 -41.846 1.00 79.75 204 LEU A C 1
ATOM 1549 O O . LEU A 1 204 ? 38.080 49.838 -40.849 1.00 79.75 204 LEU A O 1
ATOM 1553 N N . ARG A 1 205 ? 37.956 50.350 -43.039 1.00 75.06 205 ARG A N 1
ATOM 1554 C CA . ARG A 1 205 ? 36.693 49.632 -43.297 1.00 75.06 205 ARG A CA 1
ATOM 1555 C C . ARG A 1 205 ? 36.854 48.121 -43.135 1.00 75.06 205 ARG A C 1
ATOM 1557 O O . ARG A 1 205 ? 35.987 47.485 -42.542 1.00 75.06 205 ARG A O 1
ATOM 1564 N N . TYR A 1 206 ? 37.979 47.563 -43.580 1.00 75.62 206 TYR A N 1
ATOM 1565 C CA . TYR A 1 206 ? 38.313 46.155 -43.355 1.00 75.62 206 TYR A CA 1
ATOM 1566 C C . TYR A 1 206 ? 38.406 45.826 -41.857 1.00 75.62 206 TYR A C 1
ATOM 1568 O O . TYR A 1 206 ? 37.810 44.859 -41.394 1.00 75.62 206 TYR A O 1
ATOM 1576 N N . ARG A 1 207 ? 39.057 46.687 -41.064 1.00 78.00 207 ARG A N 1
ATOM 1577 C CA . ARG A 1 207 ? 39.188 46.505 -39.610 1.00 78.00 207 ARG A CA 1
ATOM 1578 C C . ARG A 1 207 ? 37.861 46.634 -38.848 1.00 78.00 207 ARG A C 1
ATOM 1580 O O . ARG A 1 207 ? 37.674 45.941 -37.854 1.00 78.00 207 ARG A O 1
ATOM 1587 N N . LEU A 1 208 ? 36.939 47.484 -39.302 1.00 81.56 208 LEU A N 1
ATOM 1588 C CA . LEU A 1 208 ? 35.601 47.620 -38.703 1.00 81.56 208 LEU A CA 1
ATOM 1589 C C . LEU A 1 208 ? 34.708 46.391 -38.953 1.00 81.56 208 LEU A C 1
ATOM 1591 O O . LEU A 1 208 ? 33.869 46.071 -38.115 1.00 81.56 208 LEU A O 1
ATOM 1595 N N . HIS A 1 209 ? 34.908 45.684 -40.069 1.00 75.75 209 HIS A N 1
ATOM 1596 C CA . HIS A 1 209 ? 34.154 44.475 -40.424 1.00 75.75 209 HIS A CA 1
ATOM 1597 C C . HIS A 1 209 ? 34.902 43.160 -40.152 1.00 75.75 209 HIS A C 1
ATOM 1599 O O . HIS A 1 209 ? 34.328 42.087 -40.349 1.00 75.75 209 HIS A O 1
ATOM 1605 N N . ALA A 1 210 ? 36.135 43.231 -39.640 1.00 78.25 210 ALA A N 1
ATOM 1606 C CA . ALA A 1 210 ? 36.974 42.076 -39.323 1.00 78.25 210 ALA A CA 1
ATOM 1607 C C . ALA A 1 210 ? 36.269 40.999 -38.469 1.00 78.25 210 ALA A C 1
ATOM 1609 O O . ALA A 1 210 ? 36.354 39.837 -38.844 1.00 78.25 210 ALA A O 1
ATOM 1610 N N . PRO A 1 211 ? 35.465 41.315 -37.427 1.00 81.38 211 PRO A N 1
ATOM 1611 C CA . PRO A 1 211 ? 34.817 40.275 -36.617 1.00 81.38 211 PRO A CA 1
ATOM 1612 C C . PRO A 1 211 ? 33.760 39.461 -37.376 1.00 81.38 211 PRO A C 1
ATOM 1614 O O . PRO A 1 211 ? 33.504 38.308 -37.046 1.00 81.38 211 PRO A O 1
ATOM 1617 N N . LEU A 1 212 ? 33.109 40.051 -38.382 1.00 78.25 212 LEU A N 1
ATOM 1618 C CA . LEU A 1 212 ? 32.117 39.351 -39.204 1.00 78.25 212 LEU A CA 1
ATOM 1619 C C . LEU A 1 212 ? 32.798 38.532 -40.299 1.00 78.25 212 LEU A C 1
ATOM 1621 O O . LEU A 1 212 ? 32.395 37.402 -40.565 1.00 78.25 212 LEU A O 1
ATOM 1625 N N . LEU A 1 213 ? 33.853 39.088 -40.896 1.00 75.31 213 LEU A N 1
ATOM 1626 C CA . LEU A 1 213 ? 34.629 38.416 -41.930 1.00 75.31 213 LEU A CA 1
ATOM 1627 C C . LEU A 1 213 ? 35.434 37.236 -41.361 1.00 75.31 213 LEU A C 1
ATOM 1629 O O . LEU A 1 213 ? 35.467 36.186 -41.992 1.00 75.31 213 LEU A O 1
ATOM 1633 N N . ASP A 1 214 ? 35.979 37.361 -40.146 1.00 74.62 214 ASP A N 1
ATOM 1634 C CA . ASP A 1 214 ? 36.676 36.281 -39.434 1.00 74.62 214 ASP A CA 1
ATOM 1635 C C . ASP A 1 214 ? 35.736 35.120 -39.090 1.00 74.62 214 ASP A C 1
ATOM 1637 O O . ASP A 1 214 ? 36.135 33.963 -39.187 1.00 74.62 214 ASP A O 1
ATOM 1641 N N . ASN A 1 215 ? 34.473 35.392 -38.741 1.00 80.00 215 ASN A N 1
ATOM 1642 C CA . ASN A 1 215 ? 33.492 34.334 -38.484 1.00 80.00 215 ASN A CA 1
ATOM 1643 C C . ASN A 1 215 ? 33.123 33.574 -39.766 1.00 80.00 215 ASN A C 1
ATOM 1645 O O . ASN A 1 215 ? 33.086 32.346 -39.749 1.00 80.00 215 ASN A O 1
ATOM 1649 N N . ILE A 1 216 ? 32.939 34.282 -40.885 1.00 77.94 216 ILE A N 1
ATOM 1650 C CA . ILE A 1 216 ? 32.664 33.663 -42.191 1.00 77.94 216 ILE A CA 1
ATOM 1651 C C . ILE A 1 216 ? 33.893 32.893 -42.699 1.00 77.94 216 ILE A C 1
ATOM 1653 O O . ILE A 1 216 ? 33.767 31.769 -43.175 1.00 77.94 216 ILE A O 1
ATOM 1657 N N . MET A 1 217 ? 35.103 33.447 -42.576 1.00 71.12 217 MET A N 1
ATOM 1658 C CA . MET A 1 217 ? 36.328 32.760 -42.999 1.00 71.12 217 MET A CA 1
ATOM 1659 C C . MET A 1 217 ? 36.652 31.549 -42.119 1.00 71.12 217 MET A C 1
ATOM 1661 O O . MET A 1 217 ? 37.095 30.529 -42.645 1.00 71.12 217 MET A O 1
ATOM 1665 N N . LYS A 1 218 ? 36.365 31.607 -40.814 1.00 77.75 218 LYS A N 1
ATOM 1666 C CA . LYS A 1 218 ? 36.467 30.456 -39.907 1.00 77.75 218 LYS A CA 1
ATOM 1667 C C . LYS A 1 218 ? 35.444 29.368 -40.239 1.00 77.75 218 LYS A C 1
ATOM 1669 O O . LYS A 1 218 ? 35.787 28.192 -40.166 1.00 77.75 218 LYS A O 1
ATOM 1674 N N . GLU A 1 219 ? 34.232 29.740 -40.654 1.00 73.00 219 GLU A N 1
ATOM 1675 C CA . GLU A 1 219 ? 33.211 28.802 -41.148 1.00 73.00 219 GLU A CA 1
ATOM 1676 C C . GLU A 1 219 ? 33.610 28.163 -42.492 1.00 73.00 219 GLU A C 1
ATOM 1678 O O . GLU A 1 219 ? 33.340 26.988 -42.725 1.00 73.00 219 GLU A O 1
ATOM 1683 N N . ILE A 1 220 ? 34.349 28.894 -43.334 1.00 75.94 220 ILE A N 1
ATOM 1684 C CA . ILE A 1 220 ? 34.933 28.398 -44.595 1.00 75.94 220 ILE A CA 1
ATOM 1685 C C . ILE A 1 220 ? 36.286 27.674 -44.359 1.00 75.94 220 ILE A C 1
ATOM 1687 O O . ILE A 1 220 ? 36.888 27.138 -45.288 1.00 75.94 220 ILE A O 1
ATOM 1691 N N . GLY A 1 221 ? 36.762 27.587 -43.110 1.00 65.69 221 GLY A N 1
ATOM 1692 C CA . GLY A 1 221 ? 37.969 26.841 -42.726 1.00 65.69 221 GLY A CA 1
ATOM 1693 C C . GLY A 1 221 ? 39.300 27.553 -43.002 1.00 65.69 221 GLY A C 1
ATOM 1694 O O . GLY A 1 221 ? 40.359 26.929 -42.951 1.00 65.69 221 GLY A O 1
ATOM 1695 N N . LEU A 1 222 ? 39.276 28.856 -43.278 1.00 66.12 222 LEU A N 1
ATOM 1696 C CA . LEU A 1 222 ? 40.444 29.665 -43.617 1.00 66.12 222 LEU A CA 1
ATOM 1697 C C . LEU A 1 222 ? 40.793 30.605 -42.454 1.00 66.12 222 LEU A C 1
ATOM 1699 O O . LEU A 1 222 ? 40.286 31.717 -42.352 1.00 66.12 222 LEU A O 1
ATOM 1703 N N . ASN A 1 223 ? 41.676 30.166 -41.557 1.00 70.00 223 ASN A N 1
ATOM 1704 C CA . ASN A 1 223 ? 42.164 31.011 -40.464 1.00 70.00 223 ASN A CA 1
ATOM 1705 C C . ASN A 1 223 ? 43.265 31.954 -40.975 1.00 70.00 223 ASN A C 1
ATOM 1707 O O . ASN A 1 223 ? 44.361 31.504 -41.307 1.00 70.00 223 ASN A O 1
ATOM 1711 N N . LEU A 1 224 ? 42.999 33.262 -40.992 1.00 62.03 224 LEU A N 1
ATOM 1712 C CA . LEU A 1 224 ? 43.965 34.281 -41.427 1.00 62.03 224 LEU A CA 1
ATOM 1713 C C . LEU A 1 224 ? 45.192 34.380 -40.494 1.00 62.03 224 LEU A C 1
ATOM 1715 O O . LEU A 1 224 ? 46.279 34.736 -40.941 1.00 62.03 224 LEU A O 1
ATOM 1719 N N . ASP A 1 225 ? 45.035 33.989 -39.225 1.00 63.09 225 ASP A N 1
ATOM 1720 C CA . ASP A 1 225 ? 46.098 33.963 -38.203 1.00 63.09 225 ASP A CA 1
ATOM 1721 C C . ASP A 1 225 ? 47.152 32.863 -38.462 1.00 63.09 225 ASP A C 1
ATOM 1723 O O . ASP A 1 225 ? 48.267 32.897 -37.949 1.00 63.09 225 ASP A O 1
ATOM 1727 N N . SER A 1 226 ? 46.821 31.899 -39.330 1.00 63.44 226 SER A N 1
ATOM 1728 C CA . SER A 1 226 ? 47.735 30.880 -39.851 1.00 63.44 226 SER A CA 1
ATOM 1729 C C . SER A 1 226 ? 47.802 30.981 -41.378 1.00 63.44 226 SER A C 1
ATOM 1731 O O . SER A 1 226 ? 47.550 30.017 -42.104 1.00 63.44 226 SER A O 1
ATOM 1733 N N . GLY A 1 227 ? 48.090 32.181 -41.894 1.00 71.25 227 GLY A N 1
ATOM 1734 C CA . GLY A 1 227 ? 48.269 32.399 -43.333 1.00 71.25 227 GLY A CA 1
ATOM 1735 C C . GLY A 1 227 ? 49.227 31.372 -43.947 1.00 71.25 227 GLY A C 1
ATOM 1736 O O . GLY A 1 227 ? 50.186 31.008 -43.285 1.00 71.25 227 GLY A O 1
ATOM 1737 N N . ILE A 1 228 ? 48.948 30.908 -45.175 1.00 59.94 228 ILE A N 1
ATOM 1738 C CA . ILE A 1 228 ? 49.633 29.893 -46.024 1.00 59.94 228 ILE A CA 1
ATOM 1739 C C . ILE A 1 228 ? 50.139 28.586 -45.362 1.00 59.94 228 ILE A C 1
ATOM 1741 O O . ILE A 1 228 ? 49.913 27.518 -45.919 1.00 59.94 228 ILE A O 1
ATOM 1745 N N . ASN A 1 229 ? 50.746 28.622 -44.177 1.00 63.78 229 ASN A N 1
ATOM 1746 C CA . ASN A 1 229 ? 51.129 27.481 -43.346 1.00 63.78 229 ASN A CA 1
ATOM 1747 C C . ASN A 1 229 ? 49.924 26.663 -42.855 1.00 63.78 229 ASN A C 1
ATOM 1749 O O . ASN A 1 229 ? 50.028 25.444 -42.746 1.00 63.78 229 ASN A O 1
ATOM 1753 N N . GLY A 1 230 ? 48.767 27.288 -42.604 1.00 64.38 230 GLY A N 1
ATOM 1754 C CA . GLY A 1 230 ? 47.536 26.561 -42.270 1.00 64.38 230 GLY A CA 1
ATOM 1755 C C . GLY A 1 230 ? 46.949 25.795 -43.461 1.00 64.38 230 GLY A C 1
ATOM 1756 O O . GLY A 1 230 ? 46.364 24.729 -43.286 1.00 64.38 230 GLY A O 1
ATOM 1757 N N . MET A 1 231 ? 47.163 26.296 -44.685 1.00 60.00 231 MET A N 1
ATOM 1758 C CA . MET A 1 231 ? 46.707 25.651 -45.925 1.00 60.00 231 MET A CA 1
ATOM 1759 C C . MET A 1 231 ? 47.616 24.482 -46.338 1.00 60.00 231 MET A C 1
ATOM 1761 O O . MET A 1 231 ? 47.143 23.542 -46.970 1.00 60.00 231 MET A O 1
ATOM 1765 N N . THR A 1 232 ? 48.896 24.490 -45.945 1.00 63.44 232 THR A N 1
ATOM 1766 C CA . THR A 1 232 ? 49.840 23.391 -46.225 1.00 63.44 232 THR A CA 1
ATOM 1767 C C . THR A 1 232 ? 49.877 22.324 -45.125 1.00 63.44 232 THR A C 1
ATOM 1769 O O . THR A 1 232 ? 50.152 21.162 -45.425 1.00 63.44 232 THR A O 1
ATOM 1772 N N . ALA A 1 233 ? 49.524 22.657 -43.876 1.00 58.09 233 ALA A N 1
ATOM 1773 C CA . ALA A 1 233 ? 49.388 21.678 -42.791 1.00 58.09 233 ALA A CA 1
ATOM 1774 C C . ALA A 1 233 ? 48.236 20.681 -43.029 1.00 58.09 233 ALA A C 1
ATOM 1776 O O . ALA A 1 233 ? 48.365 19.504 -42.699 1.00 58.09 233 ALA A O 1
ATOM 1777 N N . GLY A 1 234 ? 47.148 21.118 -43.677 1.00 56.12 234 GLY A N 1
ATOM 1778 C CA . GLY A 1 234 ? 46.044 20.243 -44.092 1.00 56.12 234 GLY A CA 1
ATOM 1779 C C . GLY A 1 234 ? 46.395 19.260 -45.219 1.00 56.12 234 GLY A C 1
ATOM 1780 O O . GLY A 1 234 ? 45.646 18.316 -45.446 1.00 56.12 234 GLY A O 1
ATOM 1781 N N . MET A 1 235 ? 47.529 19.451 -45.908 1.00 55.12 235 MET A N 1
ATOM 1782 C CA . MET A 1 235 ? 47.987 18.580 -47.001 1.00 55.12 235 MET A CA 1
ATOM 1783 C C . MET A 1 235 ? 49.084 17.587 -46.580 1.00 55.12 235 MET A C 1
ATOM 1785 O O . MET A 1 235 ? 49.375 16.670 -47.343 1.00 55.12 235 MET A O 1
ATOM 1789 N N . ASN A 1 236 ? 49.672 17.713 -45.381 1.00 52.41 236 ASN A N 1
ATOM 1790 C CA . ASN A 1 236 ? 50.672 16.765 -44.870 1.00 52.41 236 ASN A CA 1
ATOM 1791 C C . ASN A 1 236 ? 50.093 15.849 -43.778 1.00 52.41 236 ASN A C 1
ATOM 1793 O O . ASN A 1 236 ? 50.561 15.825 -42.640 1.00 52.41 236 ASN A O 1
ATOM 1797 N N . THR A 1 237 ? 49.062 15.078 -44.122 1.00 50.19 237 THR A N 1
ATOM 1798 C CA . THR A 1 237 ? 48.615 13.940 -43.310 1.00 50.19 237 THR A CA 1
ATOM 1799 C C . THR A 1 237 ? 49.458 12.709 -43.655 1.00 50.19 237 THR A C 1
ATOM 1801 O O . THR A 1 237 ? 49.128 11.958 -44.571 1.00 50.19 237 THR A O 1
ATOM 1804 N N . THR A 1 238 ? 50.549 12.488 -42.918 1.00 51.09 238 THR A N 1
ATOM 1805 C CA . THR A 1 238 ? 51.157 11.149 -42.793 1.00 51.09 238 THR A CA 1
ATOM 1806 C C . THR A 1 238 ? 50.369 10.372 -41.726 1.00 51.09 238 THR A C 1
ATOM 1808 O O . THR A 1 238 ? 50.121 10.932 -40.656 1.00 51.09 238 THR A O 1
ATOM 1811 N N . PRO A 1 239 ? 49.916 9.132 -41.990 1.00 59.28 239 PRO A N 1
ATOM 1812 C CA . PRO A 1 239 ? 49.042 8.397 -41.075 1.00 59.28 239 PRO A CA 1
ATOM 1813 C C . PRO A 1 239 ? 49.780 7.904 -39.814 1.00 59.28 239 PRO A C 1
ATOM 1815 O O . PRO A 1 239 ? 50.991 7.677 -39.861 1.00 59.28 239 PRO A O 1
ATOM 1818 N N . PRO A 1 240 ? 49.060 7.698 -38.693 1.00 51.88 240 PRO A N 1
ATOM 1819 C CA . PRO A 1 240 ? 49.627 7.130 -37.474 1.00 51.88 240 PRO A CA 1
ATOM 1820 C C . PRO A 1 240 ? 49.936 5.641 -37.671 1.00 51.88 240 PRO A C 1
ATOM 1822 O O . PRO A 1 240 ? 49.078 4.871 -38.103 1.00 51.88 240 PRO A O 1
ATOM 1825 N N . ASN A 1 241 ? 51.158 5.241 -37.328 1.00 46.28 241 ASN A N 1
ATOM 1826 C CA . ASN A 1 241 ? 51.584 3.850 -37.250 1.00 46.28 241 ASN A CA 1
ATOM 1827 C C . ASN A 1 241 ? 51.911 3.550 -35.778 1.00 46.28 241 ASN A C 1
ATOM 1829 O O . ASN A 1 241 ? 52.762 4.242 -35.227 1.00 46.28 241 ASN A O 1
ATOM 1833 N N . ILE A 1 242 ? 51.177 2.579 -35.215 1.00 45.53 242 ILE A N 1
ATOM 1834 C CA . ILE A 1 242 ? 51.400 1.753 -34.003 1.00 45.53 242 ILE A CA 1
ATOM 1835 C C . ILE A 1 242 ? 52.110 2.423 -32.817 1.00 45.53 242 ILE A C 1
ATOM 1837 O O . ILE A 1 242 ? 53.341 2.623 -32.880 1.00 45.53 242 ILE A O 1
#

InterPro domains:
  IPR027705 Flotillin family [PTHR13806] (2-201)
  IPR031905 Flotillin, C-terminal domain [PF15975] (101-222)

Radius of gyration: 72.21 Å; chains: 1; bounding box: 125×78×206 Å

Secondary structure (DSSP, 8-state):
-HHHHHHHHHHHHHHHHHHHHHHHHHHHHHHHHHHHHHHHHHHHHHHHHHHHHHHHHHHHHHHHHHHHHHHHHHHHHHHHHHHHHHHHHHHHHHHHHHHHHHHHHHHHHHHHHHHHHHHHHHHHHHHHHHHHHHHHHHHHHHHHHHHHHHHHHHHHHHHHHHHHHHT-S-------------------------HHHHHHHHHHHHHHHHHHHHHHHHHTT--GGGTTHHHHHTT--PPP--

Sequence (242 aa):
MAEQERAIAIANKSKEESEAKAEADLARAEAVKAEETVNTYREVAQADRQKQIELIEAHKQAERDAIGITTAAEANKRASEDEAEANRLRAQGQADAIKIAAQSDAEATKVRAEANEVRYKVEAEGKRQINEAANTLSETQIEMQIKLKALEQLPAIIEQSVKPMERIEGIKIYQVEG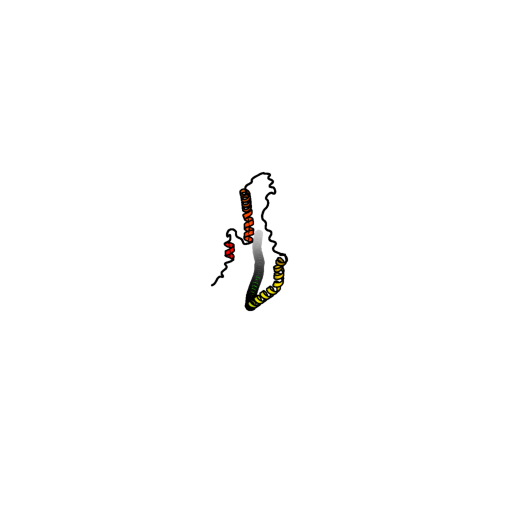LNTAASSGDADNNNGNLADQVTNAALRYRLHAPLLDNIMKEIGLNLDSGINGMTAGMNTTPPNI